Protein AF-A0A973GYP5-F1 (afdb_monomer)

Radius of gyration: 21.59 Å; Cα contacts (8 Å, |Δi|>4): 294; chains: 1; bounding box: 47×48×60 Å

Structure (mmCIF, N/CA/C/O backbone):
data_AF-A0A973GYP5-F1
#
_entry.id   AF-A0A973GYP5-F1
#
loop_
_atom_site.group_PDB
_atom_site.id
_atom_site.type_symbol
_atom_site.label_atom_id
_atom_site.label_alt_id
_atom_site.label_comp_id
_atom_site.label_asym_id
_atom_site.label_entity_id
_atom_site.label_seq_id
_atom_site.pdbx_PDB_ins_code
_atom_site.Cartn_x
_atom_site.Cartn_y
_atom_site.Cartn_z
_atom_site.occupancy
_atom_site.B_iso_or_equiv
_atom_site.auth_seq_id
_atom_site.auth_comp_id
_atom_site.auth_asym_id
_atom_site.auth_atom_id
_atom_site.pdbx_PDB_model_num
ATOM 1 N N . MET A 1 1 ? 10.404 13.661 -18.539 1.00 41.88 1 MET A N 1
ATOM 2 C CA . MET A 1 1 ? 9.386 13.641 -17.464 1.00 41.88 1 MET A CA 1
ATOM 3 C C . MET A 1 1 ? 9.991 12.907 -16.281 1.00 41.88 1 MET A C 1
ATOM 5 O O . MET A 1 1 ? 10.775 12.0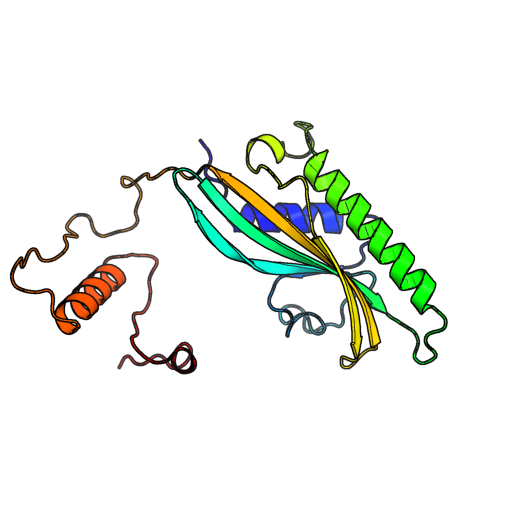00 -16.521 1.00 41.88 1 MET A O 1
ATOM 9 N N . SER A 1 2 ? 9.718 13.317 -15.040 1.00 48.00 2 SER A N 1
ATOM 10 C CA . SER A 1 2 ? 10.193 12.563 -13.871 1.00 48.00 2 SER A CA 1
ATOM 11 C C . SER A 1 2 ? 9.429 11.245 -13.808 1.00 48.00 2 SER A C 1
ATOM 13 O O . SER A 1 2 ? 8.223 11.260 -13.582 1.00 48.00 2 SER A O 1
ATOM 15 N N . THR A 1 3 ? 10.109 10.125 -14.036 1.00 61.22 3 THR A N 1
ATOM 16 C CA . THR A 1 3 ? 9.538 8.787 -13.856 1.00 61.22 3 THR A CA 1
ATOM 17 C C . THR A 1 3 ? 9.193 8.609 -12.382 1.00 61.22 3 THR A C 1
ATOM 19 O O . THR A 1 3 ? 10.072 8.773 -11.532 1.00 61.22 3 THR A O 1
ATOM 22 N N . VAL A 1 4 ? 7.929 8.320 -12.060 1.00 68.19 4 VAL A N 1
ATOM 23 C CA . VAL A 1 4 ? 7.571 8.019 -10.672 1.00 68.19 4 VAL A CA 1
ATOM 24 C C . VAL A 1 4 ? 8.056 6.636 -10.302 1.00 68.19 4 VAL A C 1
ATOM 26 O O . VAL A 1 4 ? 7.809 5.656 -10.998 1.00 68.19 4 VAL A O 1
ATOM 29 N N . THR A 1 5 ? 8.783 6.583 -9.195 1.00 75.44 5 THR A N 1
ATOM 30 C CA . THR A 1 5 ? 9.311 5.342 -8.641 1.00 75.44 5 THR A CA 1
ATOM 31 C C . THR A 1 5 ? 8.326 4.754 -7.644 1.00 75.44 5 THR A C 1
ATOM 33 O O . THR A 1 5 ? 7.608 5.470 -6.947 1.00 75.44 5 THR A O 1
ATOM 36 N N . TYR A 1 6 ? 8.366 3.436 -7.492 1.00 77.56 6 TYR A N 1
ATOM 37 C CA . TYR A 1 6 ? 7.601 2.727 -6.470 1.00 77.56 6 TYR A CA 1
ATOM 38 C C . TYR A 1 6 ? 7.816 3.298 -5.051 1.00 77.56 6 TYR A C 1
ATOM 40 O O . TYR A 1 6 ? 6.877 3.457 -4.273 1.00 77.56 6 TYR A O 1
ATOM 48 N N . LYS A 1 7 ? 9.048 3.725 -4.738 1.00 80.38 7 LYS A N 1
ATOM 49 C CA . LYS A 1 7 ? 9.390 4.379 -3.466 1.00 80.38 7 LYS A CA 1
ATOM 50 C C . LYS A 1 7 ? 8.655 5.708 -3.259 1.00 80.38 7 LYS A C 1
ATOM 52 O O . LYS A 1 7 ? 8.292 6.031 -2.129 1.00 80.38 7 LYS A O 1
ATOM 57 N N . GLN A 1 8 ? 8.435 6.482 -4.320 1.00 79.88 8 GLN A N 1
ATOM 58 C CA . GLN A 1 8 ? 7.673 7.729 -4.226 1.00 79.88 8 GLN A CA 1
ATOM 59 C C . GLN A 1 8 ? 6.204 7.451 -3.902 1.00 79.88 8 GLN A C 1
ATOM 61 O O . GLN A 1 8 ? 5.660 8.121 -3.032 1.00 79.88 8 GLN A O 1
ATOM 66 N N . ILE A 1 9 ? 5.602 6.415 -4.499 1.00 81.88 9 ILE A N 1
ATOM 67 C CA . ILE A 1 9 ? 4.228 5.987 -4.184 1.00 81.88 9 ILE A CA 1
ATOM 68 C C . ILE A 1 9 ? 4.088 5.659 -2.690 1.00 81.88 9 ILE A C 1
ATOM 70 O O . ILE A 1 9 ? 3.216 6.202 -2.017 1.00 81.88 9 ILE A O 1
ATOM 74 N N . LEU A 1 10 ? 5.000 4.850 -2.141 1.00 83.62 10 LEU A N 1
ATOM 75 C CA . LEU A 1 10 ? 5.015 4.538 -0.705 1.00 83.62 10 LEU A CA 1
ATOM 76 C C . LEU A 1 10 ? 5.232 5.776 0.172 1.00 83.62 10 LEU A C 1
ATOM 78 O O . LEU A 1 10 ? 4.643 5.885 1.245 1.00 83.62 10 LEU A O 1
ATOM 82 N N . THR A 1 11 ? 6.047 6.726 -0.290 1.00 83.69 11 THR A N 1
ATOM 83 C CA . THR A 1 11 ? 6.266 7.988 0.427 1.00 83.69 11 THR A CA 1
ATOM 84 C C . THR A 1 11 ? 4.963 8.786 0.527 1.00 83.69 11 THR A C 1
ATOM 86 O O . THR A 1 11 ? 4.660 9.307 1.598 1.00 83.69 11 THR A O 1
ATOM 89 N N . TYR A 1 12 ? 4.147 8.820 -0.532 1.00 82.00 12 TYR A N 1
ATOM 90 C CA . TYR A 1 12 ? 2.831 9.463 -0.490 1.00 82.00 12 TYR A CA 1
ATOM 91 C C . TYR A 1 12 ? 1.881 8.787 0.499 1.00 82.00 12 TYR A C 1
ATOM 93 O O . TYR A 1 12 ? 1.307 9.483 1.332 1.00 82.00 12 TYR A O 1
ATOM 101 N N . PHE A 1 13 ? 1.786 7.451 0.485 1.00 84.56 13 PHE A N 1
ATOM 102 C CA . PHE A 1 13 ? 1.006 6.712 1.486 1.00 84.56 13 PHE A CA 1
ATOM 103 C C . PHE A 1 13 ? 1.449 7.055 2.913 1.00 84.56 13 PHE A C 1
ATOM 105 O O . PHE A 1 13 ? 0.618 7.402 3.749 1.00 84.56 13 PHE A O 1
ATOM 112 N N . SER A 1 14 ? 2.760 7.032 3.172 1.00 86.31 14 SER A N 1
ATOM 113 C CA . SER A 1 14 ? 3.301 7.365 4.492 1.00 86.31 14 SER A CA 1
ATOM 114 C C . SER A 1 14 ? 3.009 8.813 4.897 1.00 86.31 14 SER A C 1
ATOM 116 O O . SER A 1 14 ? 2.680 9.073 6.049 1.00 86.31 14 SER A O 1
ATOM 118 N N . SER A 1 15 ? 3.069 9.760 3.956 1.00 84.38 15 SER A N 1
ATOM 119 C CA . SER A 1 15 ? 2.785 11.170 4.223 1.00 84.38 15 SER A CA 1
ATOM 120 C C . SER A 1 15 ? 1.317 11.393 4.556 1.00 84.38 15 SER A C 1
ATOM 122 O O . SER A 1 15 ? 1.023 12.175 5.453 1.00 84.38 15 SER A O 1
ATOM 124 N N . ILE A 1 16 ? 0.397 10.727 3.858 1.00 83.19 16 ILE A N 1
ATOM 125 C CA . ILE A 1 16 ? -1.036 10.832 4.150 1.00 83.19 16 ILE A CA 1
ATOM 126 C C . ILE A 1 16 ? -1.304 10.260 5.544 1.00 83.19 16 ILE A C 1
ATOM 128 O O . ILE A 1 16 ? -1.905 10.938 6.368 1.00 83.19 16 ILE A O 1
ATOM 132 N N . ALA A 1 17 ? -0.768 9.072 5.835 1.00 84.81 17 ALA A N 1
ATOM 133 C CA . ALA A 1 17 ? -0.924 8.419 7.129 1.00 84.81 17 ALA A CA 1
ATOM 134 C C . ALA A 1 17 ? -0.411 9.278 8.296 1.00 84.81 17 ALA A C 1
ATOM 136 O O . ALA A 1 17 ? -1.105 9.454 9.287 1.00 84.81 17 ALA A O 1
ATOM 137 N N . LEU A 1 18 ? 0.792 9.850 8.173 1.00 83.31 18 LEU A N 1
ATOM 138 C CA . LEU A 1 18 ? 1.423 10.637 9.241 1.00 83.31 18 LEU A CA 1
ATOM 139 C C . LEU A 1 18 ? 0.777 12.009 9.478 1.00 83.31 18 LEU A C 1
ATOM 141 O O . LEU A 1 18 ? 1.012 12.603 10.527 1.00 83.31 18 LEU A O 1
ATOM 145 N N . ASN A 1 19 ? 0.013 12.530 8.515 1.00 85.25 19 ASN A N 1
ATOM 146 C CA . ASN A 1 19 ? -0.717 13.793 8.661 1.00 85.25 19 ASN A CA 1
ATOM 147 C C . ASN A 1 19 ? -2.207 13.581 8.977 1.00 85.25 19 ASN A C 1
ATOM 149 O O . ASN A 1 19 ? -2.939 14.560 9.102 1.00 85.25 19 ASN A O 1
ATOM 153 N N . HIS A 1 20 ? -2.664 12.332 9.097 1.00 86.00 20 HIS A N 1
ATOM 154 C CA . HIS A 1 20 ? -4.044 12.013 9.434 1.00 86.00 20 HIS A CA 1
ATOM 155 C C . HIS A 1 20 ? -4.211 11.908 10.953 1.00 86.00 20 HIS A C 1
ATOM 157 O O . HIS A 1 20 ? -3.556 11.086 11.589 1.00 86.00 20 HIS A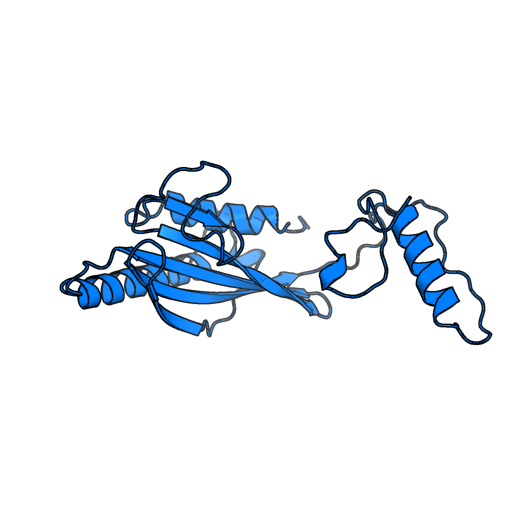 O 1
ATOM 163 N N . GLU A 1 21 ? -5.110 12.698 11.543 1.00 87.31 21 GLU A N 1
ATOM 164 C CA . GLU A 1 21 ? -5.236 12.806 13.008 1.00 87.31 21 GLU A CA 1
ATOM 165 C C . GLU A 1 21 ? -5.658 11.495 13.691 1.00 87.31 21 GLU A C 1
ATOM 167 O O . GLU A 1 21 ? -5.268 11.238 14.827 1.00 87.31 21 GLU A O 1
ATOM 172 N N . GLN A 1 22 ? -6.424 10.650 12.995 1.00 84.75 22 GLN A N 1
ATOM 173 C CA . GLN A 1 22 ? -6.876 9.355 13.520 1.00 84.75 22 GLN A CA 1
ATOM 174 C C . GLN A 1 22 ? -5.844 8.220 13.369 1.00 84.75 22 GLN A C 1
ATOM 176 O O . GLN A 1 22 ? -5.984 7.185 14.020 1.00 84.75 22 GLN A O 1
ATOM 181 N N . ILE A 1 23 ? -4.816 8.365 12.518 1.00 88.38 23 ILE A N 1
ATOM 182 C CA . ILE A 1 23 ? -3.846 7.288 12.266 1.00 88.38 23 ILE A CA 1
ATOM 183 C C . ILE A 1 23 ? -2.675 7.420 13.235 1.00 88.38 23 ILE A C 1
ATOM 185 O O . ILE A 1 23 ? -1.900 8.371 13.189 1.00 88.38 23 ILE A O 1
ATOM 189 N N . ASN A 1 24 ? -2.483 6.398 14.066 1.00 88.00 24 ASN A N 1
ATOM 190 C CA . ASN A 1 24 ? -1.414 6.378 15.061 1.00 88.00 24 ASN A CA 1
ATOM 191 C C . ASN A 1 24 ? -0.143 5.673 14.576 1.00 88.00 24 ASN A C 1
ATOM 193 O O . ASN A 1 24 ? 0.930 5.856 15.161 1.00 88.00 24 ASN A O 1
ATOM 197 N N . SER A 1 25 ? -0.238 4.843 13.534 1.00 87.88 25 SER A N 1
ATOM 198 C CA . SER A 1 25 ? 0.925 4.186 12.942 1.00 87.88 25 SER A CA 1
ATOM 199 C C . SER A 1 25 ? 0.739 3.831 11.467 1.00 87.88 25 SER A C 1
ATOM 201 O O . SER A 1 25 ? -0.364 3.538 11.005 1.00 87.88 25 SER A O 1
ATOM 203 N N . PHE A 1 26 ? 1.860 3.832 10.742 1.00 88.62 26 PHE A N 1
ATOM 204 C CA . PHE A 1 26 ? 1.956 3.441 9.339 1.00 88.62 26 PHE A CA 1
ATOM 205 C C . PHE A 1 26 ? 2.908 2.252 9.184 1.00 88.62 26 PHE A C 1
ATOM 207 O O . PHE A 1 26 ? 3.944 2.196 9.846 1.00 88.62 26 PHE A O 1
ATOM 214 N N . GLY A 1 27 ? 2.587 1.315 8.296 1.00 87.50 27 GLY A N 1
ATOM 215 C CA . GLY A 1 27 ? 3.499 0.250 7.881 1.00 87.50 27 GLY A CA 1
ATOM 216 C C . GLY A 1 27 ? 3.290 -0.156 6.427 1.00 87.50 27 GLY A C 1
ATOM 217 O O . GLY A 1 27 ? 2.296 0.213 5.804 1.00 87.50 27 GLY A O 1
ATOM 218 N N . PHE A 1 28 ? 4.232 -0.921 5.883 1.00 88.62 28 PHE A N 1
ATOM 219 C CA . PHE A 1 28 ? 4.098 -1.537 4.567 1.00 88.62 28 PHE A CA 1
ATOM 220 C C . PHE A 1 28 ? 4.770 -2.914 4.552 1.00 88.62 28 PHE A C 1
ATOM 222 O O . PHE A 1 28 ? 5.758 -3.114 5.262 1.00 88.62 28 PHE A O 1
ATOM 229 N N . GLY A 1 29 ? 4.263 -3.842 3.741 1.00 85.62 29 GLY A N 1
ATOM 230 C CA . GLY A 1 29 ? 4.822 -5.192 3.626 1.00 85.62 29 GLY A CA 1
ATOM 231 C C . GLY A 1 29 ? 3.771 -6.258 3.330 1.00 85.62 29 GLY A C 1
ATOM 232 O O . GLY A 1 29 ? 2.731 -5.962 2.756 1.00 85.62 29 GLY A O 1
ATOM 233 N N . ASP A 1 30 ? 4.067 -7.504 3.692 1.00 82.00 30 ASP A N 1
ATOM 234 C CA . ASP A 1 30 ? 3.152 -8.644 3.525 1.00 82.00 30 ASP A CA 1
ATOM 235 C C . ASP A 1 30 ? 2.132 -8.701 4.682 1.00 82.00 30 ASP A C 1
ATOM 237 O O . ASP A 1 30 ? 2.449 -8.331 5.814 1.00 82.00 30 ASP A O 1
ATOM 241 N N . TYR A 1 31 ? 0.933 -9.239 4.436 1.00 79.81 31 TYR A N 1
ATOM 242 C CA . TYR A 1 31 ? -0.113 -9.479 5.439 1.00 79.81 31 TYR A CA 1
ATOM 243 C C . TYR A 1 31 ? 0.409 -10.233 6.672 1.00 79.81 31 TYR A C 1
ATOM 245 O O . TYR A 1 31 ? 0.001 -9.963 7.797 1.00 79.81 31 TYR A O 1
ATOM 253 N N . LYS A 1 32 ? 1.385 -11.133 6.506 1.00 76.12 32 LYS A N 1
ATOM 254 C CA . LYS A 1 32 ? 2.013 -11.856 7.631 1.00 76.12 32 LYS A CA 1
ATOM 255 C C . LYS A 1 32 ? 2.764 -10.950 8.612 1.00 76.12 32 LYS A C 1
ATOM 257 O O . LYS A 1 32 ? 3.051 -11.358 9.735 1.00 76.12 32 LYS A O 1
ATOM 262 N N . GLN A 1 33 ? 3.121 -9.746 8.182 1.00 72.81 33 GLN A N 1
ATOM 263 C CA . GLN A 1 33 ? 3.937 -8.776 8.912 1.00 72.81 33 GLN A CA 1
ATOM 264 C C . GLN A 1 33 ? 3.080 -7.630 9.475 1.00 72.81 33 GLN A C 1
ATOM 266 O O . GLN A 1 33 ? 3.601 -6.641 9.990 1.00 72.81 33 GLN A O 1
ATOM 271 N N . ILE A 1 34 ? 1.754 -7.764 9.395 1.00 73.69 34 ILE A N 1
ATOM 272 C CA . ILE A 1 34 ? 0.797 -6.715 9.746 1.00 73.69 34 ILE A CA 1
ATOM 273 C C . ILE A 1 34 ? 0.699 -6.463 11.254 1.00 73.69 34 ILE A C 1
ATOM 275 O O . ILE A 1 34 ? 0.422 -5.345 11.678 1.00 73.69 34 ILE A O 1
ATOM 279 N N . THR A 1 35 ? 0.972 -7.477 12.078 1.00 64.44 35 THR A N 1
ATOM 280 C CA . THR A 1 35 ? 0.886 -7.391 13.547 1.00 64.44 35 THR A CA 1
ATOM 281 C C . THR A 1 35 ? 2.224 -7.111 14.218 1.00 64.44 35 THR A C 1
ATOM 283 O O . THR A 1 35 ? 2.266 -6.462 15.259 1.00 64.44 35 THR A O 1
ATOM 286 N N . ASN A 1 36 ? 3.325 -7.539 13.601 1.00 64.25 36 ASN A N 1
ATOM 287 C CA . ASN A 1 36 ? 4.677 -7.315 14.093 1.00 64.25 36 ASN A CA 1
ATOM 288 C C . ASN A 1 36 ? 5.449 -6.511 13.061 1.00 64.25 36 ASN A C 1
ATOM 290 O O . ASN A 1 36 ? 5.838 -7.032 12.017 1.00 64.25 36 ASN A O 1
ATOM 294 N N . ASP A 1 37 ? 5.701 -5.247 13.374 1.00 57.06 37 ASP A N 1
ATOM 295 C CA . ASP A 1 37 ? 6.557 -4.427 12.540 1.00 57.06 37 ASP A CA 1
ATOM 296 C C . ASP A 1 37 ? 7.994 -4.967 12.626 1.00 57.06 37 ASP A C 1
ATOM 298 O O . ASP A 1 37 ? 8.662 -4.860 13.655 1.00 57.06 37 ASP A O 1
ATOM 302 N N . ILE A 1 38 ? 8.459 -5.633 11.567 1.00 54.12 38 ILE A N 1
ATOM 303 C CA . ILE A 1 38 ? 9.758 -6.327 11.557 1.00 54.12 38 ILE A CA 1
ATOM 304 C C . ILE A 1 38 ? 10.912 -5.349 11.790 1.00 54.12 38 ILE A C 1
ATOM 306 O O . ILE A 1 38 ? 11.938 -5.725 12.365 1.00 54.12 38 ILE A O 1
ATOM 310 N N . LEU A 1 39 ? 10.740 -4.097 11.362 1.00 52.44 39 LEU A N 1
ATOM 311 C CA . LEU A 1 39 ? 11.767 -3.066 11.443 1.00 52.44 39 LEU A CA 1
ATOM 312 C C . LEU A 1 39 ? 11.912 -2.526 12.864 1.00 52.44 39 LEU A C 1
ATOM 314 O O . LEU A 1 39 ? 13.032 -2.383 13.352 1.00 52.44 39 LEU A O 1
ATOM 318 N N . THR A 1 40 ? 10.800 -2.242 13.543 1.00 56.12 40 THR A N 1
ATOM 319 C CA . THR A 1 40 ? 10.831 -1.648 14.889 1.00 56.12 40 THR A CA 1
ATOM 320 C C . THR A 1 40 ? 10.779 -2.695 15.999 1.00 56.12 40 THR A C 1
ATOM 322 O O . THR A 1 40 ? 11.194 -2.404 17.121 1.00 56.12 40 THR A O 1
ATOM 325 N N . LYS A 1 41 ? 10.313 -3.917 15.696 1.00 62.62 41 LYS A N 1
ATOM 326 C CA . LYS A 1 41 ? 10.037 -5.004 16.653 1.00 62.62 41 LYS A CA 1
ATOM 327 C C . LYS A 1 41 ? 9.162 -4.557 17.829 1.00 62.62 41 LYS A C 1
ATOM 329 O O . LYS A 1 41 ? 9.246 -5.126 18.916 1.00 62.62 41 LYS A O 1
ATOM 334 N N . GLN A 1 42 ? 8.364 -3.515 17.621 1.00 64.88 42 GLN A N 1
ATOM 335 C CA . GLN A 1 42 ? 7.443 -2.968 18.604 1.00 64.88 42 GLN A CA 1
ATOM 336 C C . GLN A 1 42 ? 6.014 -3.210 18.149 1.00 64.88 42 GLN A C 1
ATOM 338 O O . GLN A 1 42 ? 5.727 -3.281 16.952 1.00 64.88 42 GLN A O 1
ATOM 343 N N . GLU A 1 43 ? 5.124 -3.328 19.127 1.00 69.50 43 GLU A N 1
ATOM 344 C CA . GLU A 1 43 ? 3.703 -3.392 18.845 1.00 69.50 43 GLU A CA 1
ATOM 345 C C . GLU A 1 43 ? 3.246 -2.034 18.281 1.00 69.50 43 GLU A C 1
ATOM 347 O O . GLU A 1 43 ? 3.533 -0.990 18.884 1.00 69.50 43 GLU A O 1
ATOM 352 N N . PRO A 1 44 ? 2.588 -2.012 17.111 1.00 78.44 44 PRO A N 1
ATOM 353 C CA . PRO A 1 44 ? 2.103 -0.776 16.518 1.00 78.44 44 PRO A CA 1
ATOM 354 C C . PRO A 1 44 ? 0.999 -0.150 17.377 1.00 78.44 44 PRO A C 1
ATOM 356 O O . PRO A 1 44 ? 0.271 -0.833 18.099 1.00 78.44 44 PRO A O 1
ATOM 359 N N . LYS A 1 45 ? 0.850 1.172 17.269 1.00 85.25 45 LYS A N 1
ATOM 360 C CA . LYS A 1 45 ? -0.271 1.893 17.878 1.00 85.25 45 LYS A CA 1
ATOM 361 C C . LYS A 1 45 ? -1.467 1.881 16.933 1.00 85.25 45 LYS A C 1
ATOM 363 O O . LYS A 1 45 ? -1.311 2.202 15.756 1.00 85.25 45 LYS A O 1
ATOM 368 N N . TYR A 1 46 ? -2.634 1.553 17.468 1.00 87.00 46 TYR A N 1
ATOM 369 C CA . TYR A 1 46 ? -3.895 1.542 16.733 1.00 87.00 46 TYR A CA 1
ATOM 370 C C . TYR A 1 46 ? -4.677 2.848 16.982 1.00 87.00 46 TYR A C 1
ATOM 372 O O . TYR A 1 46 ? -4.472 3.447 18.045 1.00 87.00 46 TYR A O 1
ATOM 380 N N . PRO A 1 47 ? -5.493 3.343 16.031 1.00 90.31 47 PRO A N 1
ATOM 381 C CA . PRO A 1 47 ? -5.744 2.798 14.690 1.00 90.31 47 PRO A CA 1
ATOM 382 C C . PRO A 1 47 ? -4.508 2.829 13.776 1.00 90.31 47 PRO A C 1
ATOM 384 O O . PRO A 1 47 ? -3.715 3.778 13.799 1.00 90.31 47 PRO A O 1
ATOM 387 N N . ARG A 1 48 ? -4.309 1.761 12.996 1.00 89.69 48 ARG A N 1
ATOM 388 C CA . ARG A 1 48 ? -3.141 1.561 12.119 1.00 89.69 48 ARG A CA 1
ATOM 389 C C . ARG A 1 48 ? -3.554 1.557 10.650 1.00 89.69 48 ARG A C 1
ATOM 391 O O . ARG A 1 48 ? -4.529 0.906 10.283 1.00 89.69 48 ARG A O 1
ATOM 398 N N . MET A 1 49 ? -2.733 2.192 9.813 1.00 91.44 49 MET A N 1
ATOM 399 C CA . MET A 1 49 ? -2.761 2.048 8.357 1.00 91.44 49 MET A CA 1
ATOM 400 C C . MET A 1 49 ? -1.582 1.184 7.891 1.00 91.44 49 MET A C 1
ATOM 402 O O . MET A 1 49 ? -0.427 1.447 8.237 1.00 91.44 49 MET A O 1
ATOM 406 N N . TYR A 1 50 ? -1.853 0.156 7.093 1.00 91.12 50 TYR A N 1
ATOM 407 C CA . TYR A 1 50 ? -0.838 -0.758 6.574 1.00 91.12 50 TYR A CA 1
ATOM 408 C C . TYR A 1 50 ? -1.007 -0.971 5.071 1.00 91.12 50 TYR A C 1
ATOM 410 O O . TYR A 1 50 ? -2.083 -1.335 4.615 1.00 91.12 50 TYR A O 1
ATOM 418 N N . VAL A 1 51 ? 0.046 -0.747 4.288 1.00 91.31 51 VAL A N 1
ATOM 419 C CA . VAL A 1 51 ? -0.006 -0.883 2.826 1.00 91.31 51 VAL A CA 1
ATOM 420 C C . VAL A 1 51 ? 0.603 -2.209 2.399 1.00 91.31 51 VAL A C 1
ATOM 422 O O . VAL A 1 51 ? 1.803 -2.438 2.565 1.00 91.31 51 VAL A O 1
ATOM 425 N N . VAL A 1 52 ? -0.217 -3.052 1.788 1.00 91.00 52 VAL A N 1
ATOM 426 C CA . VAL A 1 52 ? 0.199 -4.312 1.184 1.00 91.00 52 VAL A CA 1
ATOM 427 C C . VAL A 1 52 ? 0.362 -4.126 -0.323 1.00 91.00 52 VAL A C 1
ATOM 429 O O . VAL A 1 52 ? -0.601 -3.780 -1.010 1.00 91.00 52 VAL A O 1
ATOM 432 N N . PRO A 1 53 ? 1.569 -4.332 -0.870 1.00 89.62 53 PRO A N 1
ATOM 433 C CA . PRO A 1 53 ? 1.772 -4.369 -2.311 1.00 89.62 53 PRO A CA 1
ATOM 434 C C . PRO A 1 53 ? 1.041 -5.562 -2.923 1.00 89.62 53 PRO A C 1
ATOM 436 O O . PRO A 1 53 ? 1.241 -6.696 -2.489 1.00 89.62 53 PRO A O 1
ATOM 439 N N . GLU A 1 54 ? 0.244 -5.324 -3.957 1.00 89.38 54 GLU A N 1
ATOM 440 C CA . GLU A 1 54 ? -0.409 -6.386 -4.718 1.00 89.38 54 GLU A CA 1
ATOM 441 C C . GLU A 1 54 ? 0.209 -6.504 -6.118 1.00 89.38 54 GLU A C 1
ATOM 443 O O . GLU A 1 54 ? 1.297 -5.995 -6.404 1.00 89.38 54 GLU A O 1
ATOM 448 N N . GLN A 1 55 ? -0.464 -7.233 -7.010 1.00 87.38 55 GLN A N 1
ATOM 449 C CA . GLN A 1 55 ? 0.019 -7.471 -8.363 1.00 87.38 55 GLN A CA 1
ATOM 450 C C . GLN A 1 55 ? 0.279 -6.153 -9.105 1.00 87.38 55 GLN A C 1
ATOM 452 O O . GLN A 1 55 ? -0.590 -5.287 -9.187 1.00 87.38 55 GLN A O 1
ATOM 457 N N . VAL A 1 56 ? 1.441 -6.049 -9.749 1.00 87.00 56 VAL A N 1
ATOM 458 C CA . VAL A 1 56 ? 1.748 -4.982 -10.708 1.00 87.00 56 VAL A CA 1
ATOM 459 C C . VAL A 1 56 ? 1.563 -5.521 -12.124 1.00 87.00 56 VAL A C 1
ATOM 461 O O . VAL A 1 56 ? 2.076 -6.589 -12.457 1.00 87.00 56 VAL A O 1
ATOM 464 N N . GLN A 1 57 ? 0.817 -4.804 -12.963 1.00 86.69 57 GLN A N 1
ATOM 465 C CA . GLN A 1 57 ? 0.529 -5.201 -14.342 1.00 86.69 57 GLN A CA 1
ATOM 466 C C . GLN A 1 57 ? 1.131 -4.190 -15.317 1.00 86.69 57 GLN A C 1
ATOM 468 O O . GLN A 1 57 ? 0.808 -3.002 -15.280 1.00 86.69 57 GLN A O 1
ATOM 473 N N . PHE A 1 58 ? 1.999 -4.672 -16.205 1.00 81.38 58 PHE A N 1
ATOM 474 C CA . PHE A 1 58 ? 2.566 -3.874 -17.288 1.00 81.38 58 PHE A CA 1
ATOM 475 C C . PHE A 1 58 ? 1.617 -3.899 -18.483 1.00 81.38 58 PHE A C 1
ATOM 477 O O . PHE A 1 58 ? 1.379 -4.952 -19.068 1.00 81.38 58 PHE A O 1
ATOM 484 N N . ASN A 1 59 ? 1.108 -2.729 -18.852 1.00 83.12 59 ASN A N 1
ATOM 485 C CA . ASN A 1 59 ? 0.261 -2.523 -20.018 1.00 83.12 59 ASN A CA 1
ATOM 486 C C . ASN A 1 59 ? 0.973 -1.635 -21.043 1.00 83.12 59 ASN A C 1
ATOM 488 O O . ASN A 1 59 ? 2.057 -1.098 -20.806 1.00 83.12 59 ASN A O 1
ATOM 492 N N . GLN A 1 60 ? 0.363 -1.482 -22.218 1.00 78.50 60 GLN A N 1
ATOM 493 C CA . GLN A 1 60 ? 0.915 -0.619 -23.253 1.00 78.50 60 GLN A CA 1
ATOM 494 C C . GLN A 1 60 ? 0.949 0.840 -22.763 1.00 78.50 60 GLN A C 1
ATOM 496 O O . GLN A 1 60 ? -0.097 1.427 -22.496 1.00 78.50 60 GLN A O 1
ATOM 501 N N . ASN A 1 61 ? 2.151 1.414 -22.651 1.00 80.19 61 ASN A N 1
ATOM 502 C CA . ASN A 1 61 ? 2.431 2.790 -22.198 1.00 80.19 61 ASN A CA 1
ATOM 503 C C . ASN A 1 61 ? 2.072 3.109 -20.735 1.00 80.19 61 ASN A C 1
ATOM 505 O O . ASN A 1 61 ? 2.217 4.257 -20.310 1.00 80.19 61 ASN A O 1
ATOM 509 N N . HIS A 1 62 ? 1.612 2.132 -19.951 1.00 82.88 62 HIS A N 1
ATOM 510 C CA . HIS A 1 62 ? 1.203 2.342 -18.564 1.00 82.88 62 HIS A CA 1
ATOM 511 C C . HIS A 1 62 ? 1.531 1.133 -17.692 1.00 82.88 62 HIS A C 1
ATOM 513 O O . HIS A 1 62 ? 1.466 -0.009 -18.138 1.00 82.88 62 HIS A O 1
ATOM 519 N N . ILE A 1 63 ? 1.809 1.380 -16.418 1.00 85.50 63 ILE A N 1
ATOM 520 C CA . ILE A 1 63 ? 1.886 0.349 -15.385 1.00 85.50 63 ILE A CA 1
ATOM 521 C C . ILE A 1 63 ? 0.721 0.553 -14.423 1.00 85.50 63 ILE A C 1
ATOM 523 O O . ILE A 1 63 ? 0.487 1.668 -13.950 1.00 85.50 63 ILE A O 1
ATOM 527 N N . HIS A 1 64 ? 0.006 -0.528 -14.126 1.00 88.06 64 HIS A N 1
ATOM 528 C CA . HIS A 1 64 ? -0.967 -0.569 -13.046 1.00 88.06 64 HIS A CA 1
ATOM 529 C C . HIS A 1 64 ? -0.321 -1.149 -11.797 1.00 88.06 64 HIS A C 1
ATOM 531 O O . HIS A 1 64 ? 0.105 -2.303 -11.794 1.00 88.06 64 HIS A O 1
ATOM 537 N N . TYR A 1 65 ? -0.280 -0.358 -10.736 1.00 87.81 65 TYR A N 1
ATOM 538 C CA . TYR A 1 65 ? 0.097 -0.805 -9.406 1.00 87.81 65 TYR A CA 1
ATOM 539 C C . TYR A 1 65 ? -1.171 -1.035 -8.593 1.00 87.81 65 TYR A C 1
ATOM 541 O O . TYR A 1 65 ? -1.959 -0.105 -8.430 1.00 87.81 65 TYR A O 1
ATOM 549 N N . ASN A 1 66 ? -1.363 -2.253 -8.094 1.00 90.12 66 ASN A N 1
ATOM 550 C CA . ASN A 1 66 ? -2.437 -2.554 -7.156 1.00 90.12 66 ASN A CA 1
ATOM 551 C C . ASN A 1 66 ? -1.874 -2.573 -5.729 1.00 90.12 66 ASN A C 1
ATOM 553 O O . ASN A 1 66 ? -0.756 -3.045 -5.502 1.00 90.12 66 ASN A O 1
ATOM 557 N N . PHE A 1 67 ? -2.640 -2.041 -4.784 1.00 90.75 67 PHE A N 1
ATOM 558 C CA . PHE A 1 67 ? -2.299 -1.998 -3.368 1.00 90.75 67 PHE A CA 1
ATOM 559 C C . PHE A 1 67 ? -3.529 -2.335 -2.529 1.00 90.75 67 PHE A C 1
ATOM 561 O O . PHE A 1 67 ? -4.598 -1.771 -2.759 1.00 90.75 67 PHE A O 1
ATOM 568 N N . GLY A 1 68 ? -3.347 -3.179 -1.519 1.00 92.62 68 GLY A N 1
ATOM 569 C CA . GLY A 1 68 ? -4.309 -3.388 -0.443 1.00 92.62 68 GLY A CA 1
ATOM 570 C C . GLY A 1 68 ? -3.949 -2.487 0.731 1.00 92.62 68 GLY A C 1
ATOM 571 O O . GLY A 1 68 ? -2.938 -2.697 1.397 1.00 92.62 68 GLY A O 1
ATOM 572 N N . VAL A 1 69 ? -4.740 -1.450 0.979 1.00 91.75 69 VAL A N 1
ATOM 573 C CA . VAL A 1 69 ? -4.551 -0.539 2.111 1.00 91.75 69 VAL A CA 1
ATOM 574 C C . VAL A 1 69 ? -5.434 -1.003 3.256 1.00 91.75 69 VAL A C 1
ATOM 576 O O . VAL A 1 69 ? -6.653 -0.899 3.192 1.00 91.75 69 VAL A O 1
ATOM 579 N N . VAL A 1 70 ? -4.818 -1.520 4.307 1.00 92.19 70 VAL A N 1
ATOM 580 C CA . VAL A 1 70 ? -5.511 -2.096 5.453 1.00 92.19 70 VAL A CA 1
ATOM 581 C C . VAL A 1 70 ? -5.609 -1.064 6.571 1.00 92.19 70 VAL A C 1
ATOM 583 O O . VAL A 1 70 ? -4.592 -0.552 7.047 1.00 92.19 70 VAL A O 1
ATOM 586 N N . PHE A 1 71 ? -6.831 -0.795 7.011 1.00 92.44 71 PHE A N 1
ATOM 587 C CA . PHE A 1 71 ? -7.156 0.011 8.181 1.00 92.44 71 PHE A CA 1
ATOM 588 C C . PHE A 1 71 ? -7.650 -0.909 9.281 1.00 92.44 71 PHE A C 1
ATOM 590 O O . PHE A 1 71 ? -8.540 -1.725 9.046 1.00 92.44 71 PHE A O 1
ATOM 597 N N . MET A 1 72 ? -7.064 -0.801 10.469 1.00 90.69 72 MET A N 1
ATOM 598 C CA . MET A 1 72 ? -7.378 -1.715 11.562 1.00 90.69 72 MET A CA 1
ATOM 599 C C . MET A 1 72 ? -7.304 -1.041 12.921 1.00 90.69 72 MET A C 1
ATOM 601 O O . MET A 1 72 ? -6.441 -0.189 13.161 1.00 90.69 72 MET A O 1
ATOM 605 N N . ASP A 1 73 ? -8.154 -1.513 13.822 1.00 91.69 73 ASP A N 1
ATOM 606 C CA . ASP A 1 73 ? -8.116 -1.191 15.241 1.00 91.69 73 ASP A CA 1
ATOM 607 C C . ASP A 1 73 ? -8.295 -2.457 16.095 1.00 91.69 73 ASP A C 1
ATOM 609 O O . ASP A 1 73 ? -8.595 -3.549 15.592 1.00 91.69 73 ASP A O 1
ATOM 613 N N . ARG A 1 74 ? -8.046 -2.322 17.397 1.00 89.75 74 ARG A N 1
ATOM 614 C CA . ARG A 1 74 ? -8.228 -3.378 18.385 1.00 89.75 74 ARG A CA 1
ATOM 615 C C . ARG A 1 74 ? -9.706 -3.572 18.680 1.00 89.75 74 ARG A C 1
ATOM 617 O O . ARG A 1 74 ? -10.422 -2.633 19.014 1.00 89.75 74 ARG A O 1
ATOM 624 N N . VAL A 1 75 ? -10.128 -4.825 18.625 1.00 88.94 75 VAL A N 1
ATOM 625 C CA . VAL A 1 75 ? -11.458 -5.235 19.066 1.00 88.94 75 VAL A CA 1
ATOM 626 C C . VAL A 1 75 ? -11.319 -5.874 20.443 1.00 88.94 75 VAL A C 1
ATOM 628 O O . VAL A 1 75 ? -10.411 -6.675 20.671 1.00 88.94 75 VAL A O 1
ATOM 631 N N . GLU A 1 76 ? -12.206 -5.505 21.358 1.00 87.56 76 GLU A N 1
ATOM 632 C CA . GLU A 1 76 ? -12.274 -6.080 22.698 1.00 87.56 76 GLU A CA 1
ATOM 633 C C . GLU A 1 76 ? -12.624 -7.576 22.637 1.00 87.56 76 GLU A C 1
ATOM 635 O O . GLU A 1 76 ? -13.319 -8.044 21.729 1.00 87.56 76 GLU A O 1
ATOM 640 N N . ASP A 1 77 ? -12.175 -8.345 23.632 1.00 84.88 77 ASP A N 1
ATOM 641 C CA . ASP A 1 77 ? -12.413 -9.797 23.689 1.00 84.88 77 ASP A CA 1
ATOM 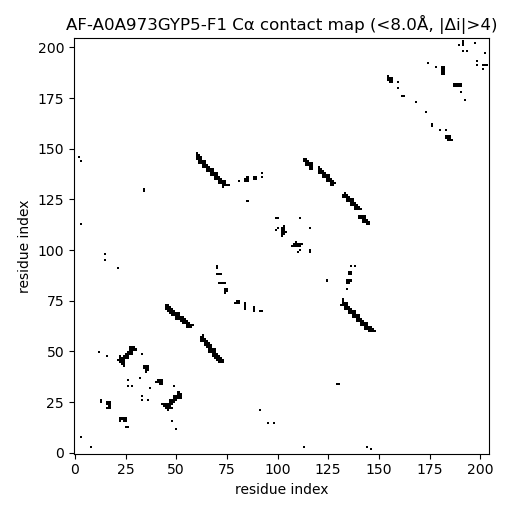642 C C . ASP A 1 77 ? -13.910 -10.160 23.732 1.00 84.88 77 ASP A C 1
ATOM 644 O O . ASP A 1 77 ? -14.308 -11.243 23.291 1.00 84.88 77 ASP A O 1
ATOM 648 N N . ASP A 1 78 ? -14.743 -9.256 24.252 1.00 84.81 78 ASP A N 1
ATOM 649 C CA . ASP A 1 78 ? -16.199 -9.392 24.321 1.00 84.81 78 ASP A CA 1
ATOM 650 C C . ASP A 1 78 ? -16.934 -8.867 23.073 1.00 84.81 78 ASP A C 1
ATOM 652 O O . ASP A 1 78 ? -18.161 -8.957 23.009 1.00 84.81 78 ASP A O 1
ATOM 656 N N . LEU A 1 79 ? -16.192 -8.372 22.072 1.00 84.44 79 LEU A N 1
ATOM 657 C CA . LEU A 1 79 ? -16.685 -7.770 20.829 1.00 84.44 79 LEU A CA 1
ATOM 658 C C . LEU A 1 79 ? -17.583 -6.537 21.034 1.00 84.44 79 LEU A C 1
ATOM 660 O O . LEU A 1 79 ? -18.282 -6.134 20.103 1.00 84.44 79 LEU A O 1
ATOM 664 N N . SER A 1 80 ? -17.572 -5.924 22.221 1.00 89.06 80 SER A N 1
ATOM 665 C CA . SER A 1 80 ? -18.456 -4.801 22.561 1.00 89.06 80 SER A CA 1
ATOM 666 C C . SER A 1 80 ? -18.232 -3.562 21.694 1.00 89.06 80 SER A C 1
ATOM 668 O O . SER A 1 80 ? -19.193 -2.873 21.363 1.00 89.06 80 SER A O 1
ATOM 670 N N . ASN A 1 81 ? -16.987 -3.310 21.284 1.00 91.38 81 ASN A N 1
ATOM 671 C CA . ASN A 1 81 ? -16.602 -2.169 20.453 1.00 91.38 81 ASN A CA 1
ATOM 672 C C . ASN A 1 81 ? -16.536 -2.495 18.949 1.00 91.38 81 ASN A C 1
ATOM 674 O O . ASN A 1 81 ? -16.094 -1.659 18.166 1.00 91.38 81 ASN A O 1
ATOM 678 N N . LEU A 1 82 ? -16.943 -3.697 18.518 1.00 89.38 82 LEU A N 1
ATOM 679 C CA . LEU A 1 82 ? -16.781 -4.118 17.122 1.00 89.38 82 LEU A CA 1
ATOM 680 C C . LEU A 1 82 ? -17.526 -3.191 16.150 1.00 89.38 82 LEU A C 1
ATOM 682 O O . LEU A 1 82 ? -16.996 -2.869 15.091 1.00 89.38 82 LEU A O 1
ATOM 686 N N . GLU A 1 83 ? -18.737 -2.755 16.497 1.00 90.31 83 GLU A N 1
ATOM 687 C CA . GLU A 1 83 ? -19.525 -1.851 15.648 1.00 90.31 83 GLU A CA 1
ATOM 688 C C . GLU A 1 83 ? -18.838 -0.489 15.469 1.00 90.31 83 GLU A C 1
ATOM 690 O O . GLU A 1 83 ? -18.789 0.028 14.353 1.00 90.31 83 GLU A O 1
ATOM 695 N N . GLU A 1 84 ? -18.251 0.048 16.542 1.00 92.06 84 GLU A N 1
ATOM 696 C CA . GLU A 1 84 ? -17.493 1.305 16.523 1.00 92.06 84 GLU A CA 1
ATOM 697 C C . GLU A 1 84 ? -16.228 1.157 15.671 1.00 92.06 84 GLU A C 1
ATOM 699 O O . GLU A 1 84 ? -16.029 1.922 14.731 1.00 92.06 84 GLU A O 1
ATOM 704 N N . VAL A 1 85 ? -15.447 0.093 15.889 1.00 92.00 85 VAL A N 1
ATOM 705 C CA . VAL A 1 85 ? -14.235 -0.197 15.104 1.00 92.00 85 VAL A CA 1
ATOM 706 C C . VAL A 1 85 ? -14.545 -0.315 13.610 1.00 92.00 85 VAL A C 1
ATOM 708 O O . VAL A 1 85 ? -13.818 0.223 12.770 1.00 92.00 85 VAL A O 1
ATOM 711 N N . MET A 1 86 ? -15.625 -1.007 13.244 1.00 92.00 86 MET A N 1
ATOM 712 C CA . MET A 1 86 ? -16.016 -1.147 11.840 1.00 92.00 86 MET A CA 1
ATOM 713 C C . MET A 1 86 ? -16.480 0.187 11.242 1.00 92.00 86 MET A C 1
ATOM 715 O O . MET A 1 86 ? -16.156 0.471 10.090 1.00 92.00 86 MET A O 1
ATOM 719 N N . SER A 1 87 ? -17.196 1.016 12.003 1.00 92.75 87 SER A N 1
ATOM 720 C CA . SER A 1 87 ? -17.609 2.350 11.555 1.00 92.75 87 SER A CA 1
ATOM 721 C C . SER A 1 87 ? -16.403 3.268 11.334 1.00 92.75 87 SER A C 1
ATOM 723 O O . SER A 1 87 ? -16.241 3.818 10.244 1.00 92.75 87 SER A O 1
ATOM 725 N N . ASP A 1 88 ? -15.516 3.364 12.324 1.00 92.25 88 ASP A N 1
ATOM 726 C CA . ASP A 1 88 ? -14.364 4.270 12.313 1.00 92.25 88 ASP A CA 1
ATOM 727 C C . ASP A 1 88 ? -13.363 3.894 11.215 1.00 92.25 88 ASP A C 1
ATOM 729 O O . ASP A 1 88 ? -12.854 4.747 10.487 1.00 92.25 88 ASP A O 1
ATOM 733 N N . THR A 1 89 ? -13.103 2.596 11.029 1.00 92.44 89 THR A N 1
ATOM 734 C CA . THR A 1 89 ? -12.188 2.132 9.972 1.00 92.44 89 THR A CA 1
ATOM 735 C C . THR A 1 89 ? -12.753 2.332 8.564 1.00 92.44 89 THR A C 1
ATOM 737 O O . THR A 1 89 ? -11.977 2.521 7.624 1.00 92.44 89 THR A O 1
ATOM 740 N N . LEU A 1 90 ? -14.079 2.318 8.393 1.00 92.50 90 LEU A N 1
ATOM 741 C CA . LEU A 1 90 ? -14.722 2.613 7.111 1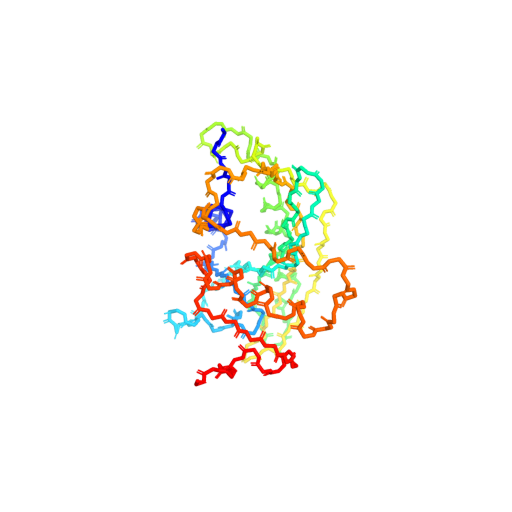.00 92.50 90 LEU A CA 1
ATOM 742 C C . LEU A 1 90 ? -14.706 4.116 6.791 1.00 92.50 90 LEU A C 1
ATOM 744 O O . LEU A 1 90 ? -14.484 4.494 5.636 1.00 92.50 90 LEU A O 1
ATOM 748 N N . GLU A 1 91 ? -14.912 4.970 7.796 1.00 92.94 91 GLU A N 1
ATOM 749 C CA . GLU A 1 91 ? -14.747 6.423 7.663 1.00 92.94 91 GLU A CA 1
ATOM 750 C C . GLU A 1 91 ? -13.303 6.753 7.274 1.00 92.94 91 GLU A C 1
ATOM 752 O O . GLU A 1 91 ? -13.074 7.413 6.260 1.00 92.94 91 GLU A O 1
ATOM 757 N N . LEU A 1 92 ? -12.330 6.145 7.959 1.00 90.94 92 LEU A N 1
ATOM 758 C CA . LEU A 1 92 ? -10.914 6.287 7.638 1.00 90.94 92 LEU A CA 1
ATOM 759 C C . LEU A 1 92 ? -10.592 5.859 6.197 1.00 90.94 92 LEU A C 1
ATOM 761 O O . LEU A 1 92 ? -9.871 6.554 5.480 1.00 90.94 92 LEU A O 1
ATOM 765 N N . ALA A 1 93 ? -11.144 4.733 5.737 1.00 91.00 93 ALA A N 1
ATOM 766 C CA . ALA A 1 93 ? -10.973 4.293 4.354 1.00 91.00 93 ALA A CA 1
ATOM 767 C C . ALA A 1 93 ? -11.535 5.315 3.351 1.00 91.00 93 ALA A C 1
ATOM 769 O O . ALA A 1 93 ? -10.915 5.572 2.314 1.00 91.00 93 ALA A O 1
ATOM 770 N N . SER A 1 94 ? -12.678 5.923 3.673 1.00 89.44 94 SER A N 1
ATOM 771 C CA . SER A 1 94 ? -13.341 6.933 2.843 1.00 89.44 94 SER A CA 1
ATOM 772 C C . SER A 1 94 ? -12.553 8.243 2.789 1.00 89.44 94 SER A C 1
ATOM 774 O O . SER A 1 94 ? -12.403 8.824 1.709 1.00 89.44 94 SER A O 1
ATOM 776 N N . ASP A 1 95 ? -11.991 8.682 3.913 1.00 88.75 95 ASP A N 1
ATOM 777 C CA . ASP A 1 95 ? -11.157 9.882 4.000 1.00 88.75 95 ASP A CA 1
ATOM 778 C C . ASP A 1 95 ? -9.857 9.713 3.225 1.00 88.75 95 ASP A C 1
ATOM 780 O O . ASP A 1 95 ? -9.499 10.556 2.399 1.00 88.75 95 ASP A O 1
ATOM 784 N N . ILE A 1 96 ? -9.176 8.583 3.409 1.00 85.12 96 ILE A N 1
ATOM 785 C CA . ILE A 1 96 ? -7.928 8.291 2.703 1.00 85.12 96 ILE A CA 1
ATOM 786 C C . ILE A 1 96 ? -8.182 8.170 1.204 1.00 85.12 96 ILE A C 1
ATOM 788 O O . ILE A 1 96 ? -7.442 8.762 0.413 1.00 85.12 96 ILE A O 1
ATOM 792 N N . PHE A 1 97 ? -9.252 7.481 0.796 1.00 85.62 97 PHE A N 1
ATOM 793 C CA . PHE A 1 97 ? -9.672 7.457 -0.601 1.00 85.62 97 PHE A CA 1
ATOM 794 C C . PHE A 1 97 ? -9.936 8.880 -1.115 1.00 85.62 97 PHE A C 1
ATOM 796 O O . PHE A 1 97 ? -9.408 9.272 -2.152 1.00 85.62 97 PHE A O 1
ATOM 803 N N . THR A 1 98 ? -10.649 9.714 -0.360 1.00 83.81 98 THR A N 1
ATOM 804 C CA . THR A 1 98 ? -10.915 11.106 -0.743 1.00 83.81 98 THR A CA 1
ATOM 805 C C . THR A 1 98 ? -9.629 11.908 -0.904 1.00 83.81 98 THR A C 1
ATOM 807 O O . THR A 1 98 ? -9.472 12.583 -1.918 1.00 83.81 98 THR A O 1
ATOM 810 N N . VAL A 1 99 ? -8.670 11.803 0.017 1.00 80.19 99 VAL A N 1
ATOM 811 C CA . VAL A 1 99 ? -7.367 12.4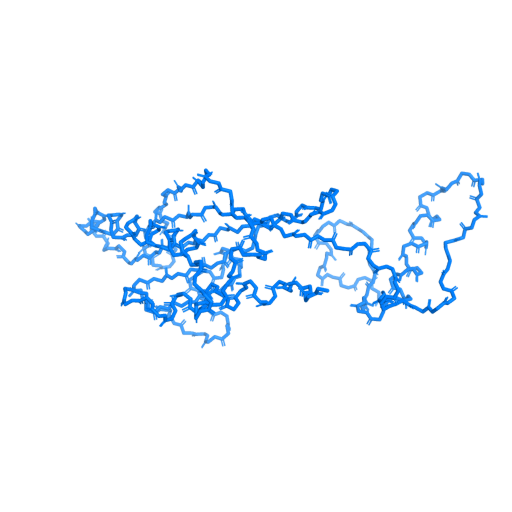77 -0.089 1.00 80.19 99 VAL A CA 1
ATOM 812 C C . VAL A 1 99 ? -6.597 11.987 -1.314 1.00 80.19 99 VAL A C 1
ATOM 814 O O . VAL A 1 99 ? -6.032 12.805 -2.041 1.00 80.19 99 VAL A O 1
ATOM 817 N N . PHE A 1 100 ? -6.613 10.687 -1.614 1.00 74.56 100 PHE A N 1
ATOM 818 C CA . PHE A 1 100 ? -5.954 10.146 -2.805 1.00 74.56 100 PHE A CA 1
ATOM 819 C C . PHE A 1 100 ? -6.519 10.711 -4.110 1.00 74.56 100 PHE A C 1
ATOM 821 O O . PHE A 1 100 ? -5.744 11.029 -5.013 1.00 74.56 100 PHE A O 1
ATOM 828 N N . TYR A 1 101 ? -7.839 10.888 -4.205 1.00 71.12 101 TYR A N 1
ATOM 829 C CA . TYR A 1 101 ? -8.470 11.406 -5.423 1.00 71.12 101 TYR A CA 1
ATOM 830 C C . TYR A 1 101 ? -8.490 12.921 -5.465 1.00 71.12 101 TYR A C 1
ATOM 832 O O . TYR A 1 101 ? -8.356 13.469 -6.547 1.00 71.12 101 TYR A O 1
ATOM 840 N N . GLN A 1 102 ? -8.662 13.602 -4.332 1.00 69.69 102 GLN A N 1
ATOM 841 C CA . GLN A 1 102 ? -8.836 15.054 -4.256 1.00 69.69 102 GLN A CA 1
ATOM 842 C C . GLN A 1 102 ? -7.545 15.839 -3.999 1.00 69.69 102 GLN A C 1
ATOM 844 O O . GLN A 1 102 ? -7.579 17.069 -4.077 1.00 69.69 102 GLN A O 1
ATOM 849 N N . SER A 1 103 ? -6.403 15.182 -3.758 1.00 60.78 103 SER A N 1
ATOM 850 C CA . SER A 1 103 ? -5.079 15.827 -3.658 1.00 60.78 103 SER A CA 1
ATOM 851 C C . SER A 1 103 ? -4.588 16.347 -5.025 1.00 60.78 103 SER A C 1
ATOM 853 O O . SER A 1 103 ? -3.626 15.880 -5.638 1.00 60.78 103 SER A O 1
ATOM 855 N N . TYR A 1 104 ? -5.296 17.357 -5.535 1.00 53.19 104 TYR A N 1
ATOM 856 C CA . TYR A 1 104 ? -5.061 18.044 -6.806 1.00 53.19 104 TYR A CA 1
ATOM 857 C C . TYR A 1 104 ? -4.179 19.287 -6.666 1.00 53.19 104 TYR A C 1
ATOM 859 O O . TYR A 1 104 ? -3.734 19.839 -7.675 1.00 53.19 104 TYR A O 1
ATOM 867 N N . THR A 1 105 ? -3.950 19.782 -5.447 1.00 53.28 105 THR A N 1
ATOM 868 C CA . THR A 1 105 ? -3.268 21.068 -5.279 1.00 53.28 105 THR A CA 1
ATOM 869 C C . THR A 1 105 ? -1.752 20.922 -5.433 1.00 53.28 105 THR A C 1
ATOM 871 O O . THR A 1 105 ? -1.142 19.932 -5.027 1.00 53.28 105 THR A O 1
ATOM 874 N N . TYR A 1 106 ? -1.128 21.930 -6.050 1.00 51.22 106 TYR A N 1
ATOM 875 C CA . TYR A 1 106 ? 0.326 21.999 -6.244 1.00 51.22 106 TYR A CA 1
ATOM 876 C C . TYR A 1 106 ? 1.090 21.909 -4.911 1.00 51.22 106 TYR A C 1
ATOM 878 O O . TYR A 1 106 ? 2.162 21.313 -4.854 1.00 51.22 106 TYR A O 1
ATOM 886 N N . GLU A 1 107 ? 0.500 22.439 -3.837 1.00 53.03 107 GLU A N 1
ATOM 887 C CA . GLU A 1 107 ? 1.051 22.428 -2.478 1.00 53.03 107 GLU A CA 1
ATOM 888 C C . GLU A 1 107 ? 1.043 21.032 -1.833 1.00 53.03 107 GLU A C 1
ATOM 890 O O . GLU A 1 107 ? 1.910 20.733 -1.020 1.00 53.03 107 GLU A O 1
ATOM 895 N N . GLN A 1 108 ? 0.125 20.149 -2.243 1.00 54.09 108 GLN A N 1
ATOM 896 C CA . GLN A 1 108 ? -0.017 18.780 -1.723 1.00 54.09 108 GLN A CA 1
ATOM 897 C C . GLN A 1 108 ? 0.740 17.729 -2.555 1.00 54.09 108 GLN A C 1
ATOM 899 O O . GLN A 1 108 ? 0.583 16.529 -2.344 1.00 54.09 108 GLN A O 1
ATOM 904 N N . GLY A 1 109 ? 1.576 18.156 -3.507 1.00 55.28 109 GLY A N 1
ATOM 905 C CA . GLY A 1 109 ? 2.467 17.261 -4.252 1.00 55.28 109 GLY A CA 1
ATOM 906 C C . GLY A 1 109 ? 1.956 16.802 -5.619 1.00 55.28 109 GLY A C 1
ATOM 907 O O . GLY A 1 109 ? 2.677 16.071 -6.297 1.00 55.28 109 GLY A O 1
ATOM 908 N N . ASN A 1 110 ? 0.783 17.278 -6.069 1.00 62.47 110 ASN A N 1
ATOM 909 C CA . ASN A 1 110 ? 0.303 17.135 -7.455 1.00 62.47 110 ASN A CA 1
ATOM 910 C C . ASN A 1 110 ? 0.241 15.667 -7.944 1.00 62.47 110 ASN A C 1
ATOM 912 O O . ASN A 1 110 ? 0.553 15.361 -9.097 1.00 62.47 110 ASN A O 1
ATOM 916 N N . PHE A 1 111 ? -0.137 14.761 -7.039 1.00 59.44 111 PHE A N 1
ATOM 917 C CA . PHE A 1 111 ? -0.134 13.310 -7.235 1.00 59.44 111 PHE A CA 1
ATOM 918 C C . PHE A 1 111 ? -1.018 12.868 -8.414 1.00 59.44 111 PHE A C 1
ATOM 920 O O . PHE A 1 111 ? -0.610 12.039 -9.228 1.00 59.44 111 PHE A O 1
ATOM 927 N N . SER A 1 112 ? -2.171 13.516 -8.583 1.00 57.72 112 SER A N 1
ATOM 928 C CA . SER A 1 112 ? -3.144 13.258 -9.656 1.00 57.72 112 SER A CA 1
ATOM 929 C C . SER A 1 112 ? -2.643 13.543 -11.078 1.00 57.72 112 SER A C 1
ATOM 931 O O . SER A 1 112 ? -3.213 13.031 -12.040 1.00 57.72 112 SER A O 1
ATOM 933 N N . LYS A 1 113 ? -1.566 14.325 -11.258 1.00 60.06 113 LYS A N 1
ATOM 934 C CA . LYS A 1 113 ? -0.928 14.486 -12.581 1.00 60.06 113 LYS A CA 1
ATOM 935 C C . LYS A 1 113 ? -0.002 13.333 -12.946 1.00 60.06 113 LYS A C 1
ATOM 937 O O . LYS A 1 113 ? 0.459 13.280 -14.085 1.00 60.06 113 LYS A O 1
ATOM 942 N N . ILE A 1 114 ? 0.312 12.463 -11.990 1.00 64.12 114 ILE A N 1
ATOM 943 C CA . ILE A 1 114 ? 1.376 11.474 -12.129 1.00 64.12 114 ILE A CA 1
ATOM 944 C C . ILE A 1 114 ? 0.856 10.042 -11.988 1.00 64.12 114 ILE A C 1
ATOM 946 O O . ILE A 1 114 ? 1.334 9.154 -12.693 1.00 64.12 114 ILE A O 1
ATOM 950 N N . ALA A 1 115 ? -0.148 9.829 -11.140 1.00 67.62 115 ALA A N 1
ATOM 951 C CA . ALA A 1 115 ? -0.871 8.573 -11.021 1.00 67.62 115 ALA A CA 1
ATOM 952 C C . ALA A 1 115 ? -2.378 8.828 -11.147 1.00 67.62 115 ALA A C 1
ATOM 954 O O . ALA A 1 115 ? -2.925 9.712 -10.489 1.00 67.62 115 ALA A O 1
ATOM 955 N N . VAL A 1 116 ? -3.049 8.043 -11.988 1.00 72.25 116 VAL A N 1
ATOM 956 C CA . VAL A 1 116 ? -4.510 8.061 -12.131 1.00 72.25 116 VAL A CA 1
ATOM 957 C C . VAL A 1 116 ? -5.076 6.875 -11.360 1.00 72.25 116 VAL A C 1
ATOM 959 O O . VAL A 1 116 ? -4.822 5.725 -11.726 1.00 72.25 116 VAL A O 1
ATOM 962 N N . GLY A 1 117 ? -5.805 7.156 -10.282 1.00 70.75 117 GLY A N 1
ATOM 963 C CA . GLY A 1 117 ? -6.517 6.142 -9.508 1.00 70.75 117 GLY A CA 1
ATOM 964 C C . GLY A 1 117 ? -7.787 5.652 -10.212 1.00 70.75 117 GLY A C 1
ATOM 965 O O . GLY A 1 117 ? -8.431 6.404 -10.947 1.00 70.75 117 GLY A O 1
ATOM 966 N N . ASP A 1 118 ? -8.151 4.391 -9.987 1.00 77.12 118 ASP A N 1
ATOM 967 C CA . ASP A 1 118 ? -9.408 3.800 -10.460 1.00 77.12 118 ASP A CA 1
ATOM 968 C C . ASP A 1 118 ? -10.633 4.256 -9.643 1.00 77.12 118 ASP A C 1
ATOM 970 O O . ASP A 1 118 ? -10.667 4.128 -8.425 1.00 77.12 118 ASP A O 1
ATOM 974 N N . TRP A 1 119 ? -11.679 4.768 -10.282 1.00 75.81 119 TRP A N 1
ATOM 975 C CA . TRP A 1 119 ? -12.836 5.359 -9.593 1.00 75.81 119 TRP A CA 1
ATOM 976 C C . TRP A 1 119 ? -13.742 4.355 -8.865 1.00 75.81 119 TRP A C 1
ATOM 978 O O . TRP A 1 119 ? -14.723 4.764 -8.248 1.00 75.81 119 TRP A O 1
ATOM 988 N N . SER A 1 120 ? -13.458 3.057 -8.949 1.00 83.44 120 SER A N 1
ATOM 989 C CA . SER A 1 120 ? -14.234 1.990 -8.305 1.00 83.44 120 SER A CA 1
ATOM 990 C C . SER A 1 120 ? -13.349 1.137 -7.390 1.00 83.44 120 SER A C 1
ATOM 992 O O . SER A 1 120 ? -13.076 -0.015 -7.727 1.00 83.44 120 SER A O 1
ATOM 994 N N . PRO A 1 121 ? -12.860 1.682 -6.258 1.00 84.06 121 PRO A N 1
ATOM 995 C CA . PRO A 1 121 ? -12.122 0.880 -5.290 1.00 84.06 121 PRO A CA 1
ATOM 996 C C . PRO A 1 121 ? -13.034 -0.179 -4.658 1.00 84.06 121 PRO A C 1
ATOM 998 O O . PRO A 1 121 ? -14.233 0.043 -4.466 1.00 84.06 121 PRO A O 1
ATOM 1001 N N . GLU A 1 122 ? -12.454 -1.312 -4.281 1.00 90.38 122 GLU A N 1
ATOM 1002 C CA . GLU A 1 122 ? -13.142 -2.332 -3.490 1.00 90.38 122 GLU A CA 1
ATOM 1003 C C . GLU A 1 122 ? -12.749 -2.178 -2.020 1.00 90.38 122 GLU A C 1
ATOM 1005 O O . GLU A 1 122 ? -11.568 -2.039 -1.707 1.00 90.38 122 GLU A O 1
ATOM 1010 N N . VAL A 1 123 ? -13.731 -2.192 -1.117 1.00 92.12 123 VAL A N 1
ATOM 1011 C CA . VAL A 1 123 ? -13.497 -2.145 0.330 1.00 92.12 123 VAL A CA 1
ATOM 1012 C C . VAL A 1 123 ? -14.031 -3.427 0.947 1.00 92.12 123 VAL A C 1
ATOM 1014 O O . VAL A 1 123 ? -15.236 -3.676 0.925 1.00 92.12 123 VAL A O 1
ATOM 1017 N N . VAL A 1 124 ? -13.130 -4.241 1.489 1.00 92.75 124 VAL A N 1
ATOM 1018 C CA . VAL A 1 124 ? -13.443 -5.558 2.045 1.00 92.75 124 VAL A CA 1
ATOM 1019 C C . VAL A 1 124 ? -13.306 -5.509 3.569 1.00 92.75 124 VAL A C 1
ATOM 1021 O O . VAL A 1 124 ? -12.211 -5.236 4.066 1.00 92.75 124 VAL A O 1
ATOM 1024 N N . PRO A 1 125 ? -14.381 -5.760 4.336 1.00 91.94 125 PRO A N 1
ATOM 1025 C CA . PRO A 1 125 ? -14.296 -5.849 5.787 1.00 91.94 125 PRO A CA 1
ATOM 1026 C C . PRO A 1 125 ? -13.567 -7.125 6.210 1.00 91.94 125 PRO A C 1
ATOM 1028 O O . PRO A 1 125 ? -13.715 -8.179 5.585 1.00 91.94 125 PRO A O 1
ATOM 1031 N N . PHE A 1 126 ? -12.843 -7.062 7.320 1.00 89.56 126 PHE A N 1
ATOM 1032 C CA . PHE A 1 126 ? -12.264 -8.239 7.949 1.00 89.56 126 PHE A CA 1
ATOM 1033 C C . PHE A 1 126 ? -12.318 -8.139 9.473 1.00 89.56 126 PHE A C 1
ATOM 1035 O O . PHE A 1 126 ? -12.255 -7.070 10.076 1.00 89.56 126 PHE A O 1
ATOM 1042 N N . THR A 1 127 ? -12.402 -9.305 10.099 1.00 84.81 127 THR A N 1
ATOM 1043 C CA . THR A 1 127 ? -12.222 -9.479 11.538 1.00 84.81 127 THR A CA 1
ATOM 1044 C C . THR A 1 127 ? -11.288 -10.656 11.706 1.00 84.81 127 THR A C 1
ATOM 1046 O O . THR A 1 127 ? -11.658 -11.790 11.385 1.00 84.81 127 THR A O 1
ATOM 1049 N N . GLU A 1 128 ? -10.068 -10.402 12.153 1.00 73.06 128 GLU A N 1
ATOM 1050 C CA . GLU A 1 128 ? -9.036 -11.422 12.206 1.00 73.06 128 GLU A CA 1
ATOM 1051 C C . GLU A 1 128 ? -8.549 -11.631 13.633 1.00 73.06 128 GLU A C 1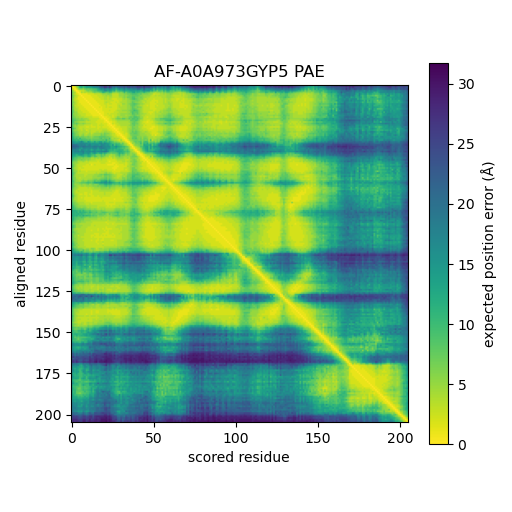
ATOM 1053 O O . GLU A 1 128 ? -8.260 -10.701 14.389 1.00 73.06 128 GLU A O 1
ATOM 1058 N N . ARG A 1 129 ? -8.468 -12.908 14.005 1.00 57.88 129 ARG A N 1
ATOM 1059 C CA . ARG A 1 129 ? -7.845 -13.329 15.252 1.00 57.88 129 ARG A CA 1
ATOM 1060 C C . ARG A 1 129 ? -6.382 -13.630 14.964 1.00 57.88 129 ARG A C 1
ATOM 1062 O O . ARG A 1 129 ? -6.033 -14.761 14.633 1.00 57.88 129 ARG A O 1
ATOM 1069 N N . PHE A 1 130 ? -5.542 -12.608 15.081 1.00 60.03 130 PHE A N 1
ATOM 1070 C CA . PHE A 1 130 ? -4.101 -12.798 15.222 1.00 60.03 130 PHE A CA 1
ATOM 1071 C C . PHE A 1 130 ? -3.767 -13.079 16.701 1.00 60.03 130 PHE A C 1
ATOM 1073 O O . PHE A 1 130 ? -4.621 -13.521 17.468 1.00 60.03 130 PHE A O 1
ATOM 1080 N N . ASN A 1 131 ? -2.533 -12.797 17.136 1.00 57.06 131 ASN A N 1
ATOM 1081 C CA . ASN A 1 131 ? -2.194 -12.761 18.566 1.00 57.06 131 ASN A CA 1
ATOM 1082 C C . ASN A 1 131 ? -3.029 -11.717 19.342 1.00 57.06 131 ASN A C 1
ATOM 1084 O O . ASN A 1 131 ? -3.168 -11.829 20.555 1.00 57.06 131 ASN A O 1
ATOM 1088 N N . THR A 1 132 ? -3.579 -10.726 18.635 1.00 65.00 132 THR A N 1
ATOM 1089 C CA . THR A 1 132 ? -4.559 -9.737 19.096 1.00 65.00 132 THR A CA 1
ATOM 1090 C C . THR A 1 132 ? -5.800 -9.811 18.205 1.00 65.00 132 THR A C 1
ATOM 1092 O O . THR A 1 132 ? -5.685 -10.129 17.016 1.00 65.00 132 THR A O 1
ATOM 1095 N N . ILE A 1 133 ? -6.985 -9.525 18.753 1.00 81.56 133 ILE A N 1
ATOM 1096 C CA . ILE A 1 133 ? -8.212 -9.433 17.953 1.00 81.56 133 ILE A CA 1
ATOM 1097 C C . ILE A 1 133 ? -8.205 -8.077 17.249 1.00 81.56 133 ILE A C 1
ATOM 1099 O O . ILE A 1 133 ? -8.231 -7.029 17.894 1.00 81.56 133 ILE A O 1
ATOM 1103 N N . LEU A 1 134 ? -8.115 -8.111 15.922 1.00 87.44 134 LEU A N 1
ATOM 1104 C CA . LEU A 1 134 ? -8.116 -6.923 15.079 1.00 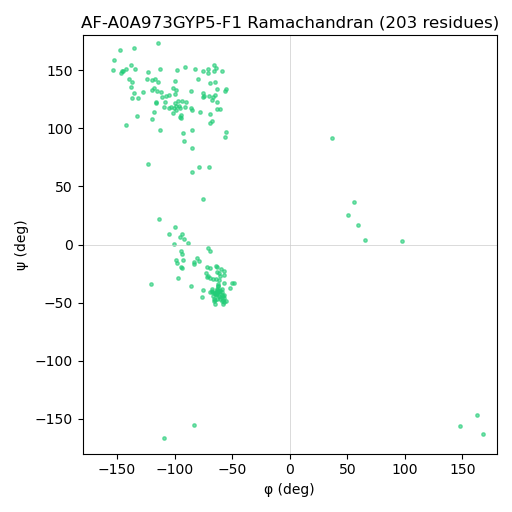87.44 134 LEU A CA 1
ATOM 1105 C C . LEU A 1 134 ? -9.341 -6.946 14.170 1.00 87.44 134 LEU A C 1
ATOM 1107 O O . LEU A 1 134 ? -9.744 -7.998 13.667 1.00 87.44 134 LEU A O 1
ATOM 1111 N N . GLY A 1 135 ? -9.920 -5.775 13.952 1.00 89.88 135 GLY A N 1
ATOM 1112 C CA . GLY A 1 135 ? -11.036 -5.575 13.037 1.00 89.88 135 GLY A CA 1
ATOM 1113 C C . GLY A 1 135 ? -10.796 -4.353 12.168 1.00 89.88 135 GLY A C 1
ATOM 1114 O O . GLY A 1 135 ? -10.106 -3.418 12.582 1.00 89.88 135 GLY A O 1
ATOM 1115 N N . GLY A 1 136 ? -11.349 -4.372 10.961 1.00 92.56 136 GLY A N 1
ATOM 1116 C CA . GLY A 1 136 ? -11.341 -3.205 10.098 1.00 92.56 136 GLY A CA 1
ATOM 1117 C C . GLY A 1 136 ? -11.640 -3.510 8.638 1.00 92.56 136 GLY A C 1
ATOM 1118 O O . GLY A 1 136 ? -12.431 -4.398 8.316 1.00 92.56 136 GLY A O 1
ATOM 1119 N N . HIS A 1 137 ? -11.014 -2.739 7.751 1.00 93.50 137 HIS A N 1
ATOM 1120 C CA . HIS A 1 137 ? -11.310 -2.729 6.322 1.00 93.50 137 HIS A CA 1
ATOM 1121 C C . HIS A 1 137 ? -10.036 -2.702 5.476 1.00 93.50 137 HIS A C 1
ATOM 1123 O O . HIS A 1 137 ? -9.091 -1.971 5.773 1.00 93.50 137 HIS A O 1
ATOM 1129 N N . THR A 1 138 ? -10.037 -3.464 4.385 1.00 93.56 138 THR A N 1
ATOM 1130 C CA . THR A 1 138 ? -9.009 -3.423 3.343 1.00 93.56 138 THR A CA 1
ATOM 1131 C C . THR A 1 138 ? -9.559 -2.697 2.125 1.00 93.56 138 THR A C 1
ATOM 1133 O O . THR A 1 138 ? -10.520 -3.144 1.508 1.00 93.56 138 THR A O 1
ATOM 1136 N N . LEU A 1 139 ? -8.948 -1.570 1.781 1.00 92.44 139 LEU A N 1
ATOM 1137 C CA . LEU A 1 139 ? -9.234 -0.770 0.599 1.00 92.44 139 LEU A CA 1
ATOM 1138 C C . LEU A 1 139 ? -8.271 -1.169 -0.528 1.00 92.44 139 LEU A C 1
ATOM 1140 O O . LEU A 1 139 ? -7.075 -0.880 -0.459 1.00 92.44 139 LEU A O 1
ATOM 1144 N N . HIS A 1 140 ? -8.786 -1.797 -1.578 1.00 91.81 140 HIS A N 1
ATOM 1145 C CA . HIS A 1 140 ? -8.022 -2.140 -2.773 1.00 91.81 140 HIS A CA 1
ATOM 1146 C C . HIS A 1 140 ? -7.992 -0.949 -3.735 1.00 91.81 140 HIS A C 1
ATOM 1148 O O . HIS A 1 140 ? -9.022 -0.519 -4.263 1.00 91.81 140 HIS A O 1
ATOM 1154 N N . ILE A 1 141 ? -6.794 -0.410 -3.965 1.00 88.50 141 ILE A N 1
ATOM 1155 C CA . ILE A 1 141 ? -6.555 0.741 -4.839 1.00 88.50 141 ILE A CA 1
ATOM 1156 C C . ILE A 1 141 ? -5.712 0.309 -6.030 1.00 88.50 141 ILE A C 1
ATOM 1158 O O . ILE A 1 141 ? -4.642 -0.282 -5.879 1.00 88.50 141 ILE A O 1
ATOM 1162 N N . LYS A 1 142 ? -6.154 0.711 -7.221 1.00 87.88 142 LYS A N 1
ATOM 1163 C CA . LYS A 1 142 ? -5.398 0.582 -8.462 1.00 87.88 142 LYS A CA 1
ATOM 1164 C C . LYS A 1 142 ? -4.913 1.947 -8.935 1.00 87.88 142 LYS A C 1
ATOM 1166 O O . LYS A 1 142 ? -5.712 2.847 -9.184 1.00 87.88 142 LYS A O 1
ATOM 1171 N N . LEU A 1 143 ? -3.600 2.084 -9.099 1.00 85.25 143 LEU A N 1
ATOM 1172 C CA . LEU A 1 143 ? -2.934 3.287 -9.593 1.00 85.25 143 LEU A CA 1
ATOM 1173 C C . LEU A 1 143 ? -2.348 3.043 -10.982 1.00 85.25 143 LEU A C 1
ATOM 1175 O O . LEU A 1 143 ? -1.564 2.120 -11.183 1.00 85.25 143 LEU A O 1
ATOM 1179 N N . THR A 1 144 ? -2.692 3.900 -11.938 1.00 85.62 144 THR A N 1
ATOM 1180 C CA . THR A 1 144 ? -2.179 3.855 -13.312 1.00 85.62 144 THR A CA 1
ATOM 1181 C C . THR A 1 144 ? -1.128 4.934 -13.510 1.00 85.62 144 THR A C 1
ATOM 1183 O O . THR A 1 144 ? -1.429 6.122 -13.401 1.00 85.62 144 THR A O 1
ATOM 1186 N N . ILE A 1 145 ? 0.099 4.530 -13.828 1.00 83.25 145 ILE A N 1
ATOM 1187 C CA . ILE A 1 145 ? 1.241 5.431 -14.026 1.00 83.25 145 ILE A CA 1
ATOM 1188 C C . ILE A 1 145 ? 1.730 5.295 -15.471 1.00 83.25 145 ILE A C 1
ATOM 1190 O O . ILE A 1 145 ? 1.842 4.169 -15.959 1.00 83.25 145 ILE A O 1
ATOM 1194 N N . PRO A 1 146 ? 2.006 6.397 -16.192 1.00 80.44 146 PRO A N 1
ATOM 1195 C CA . PRO A 1 146 ? 2.595 6.323 -17.524 1.00 80.44 146 PRO A CA 1
ATOM 1196 C C . PRO A 1 146 ? 3.990 5.695 -17.466 1.00 80.44 146 PRO A C 1
ATOM 1198 O O . PRO A 1 146 ? 4.818 6.059 -16.630 1.00 80.44 146 PRO A O 1
ATOM 1201 N N . PHE A 1 147 ? 4.249 4.763 -18.376 1.00 79.38 147 PHE A N 1
ATOM 1202 C CA . PHE A 1 147 ? 5.526 4.077 -18.505 1.00 79.38 147 PHE A CA 1
ATOM 1203 C C . PHE A 1 147 ? 6.164 4.411 -19.848 1.00 79.38 147 PHE A C 1
ATOM 1205 O O . PHE A 1 147 ? 5.568 4.195 -20.902 1.00 79.38 147 PHE A O 1
ATOM 1212 N N . ASP A 1 148 ? 7.378 4.951 -19.784 1.00 71.25 148 ASP A N 1
ATOM 1213 C CA . ASP A 1 148 ? 8.197 5.252 -20.950 1.00 71.25 148 ASP A CA 1
ATOM 1214 C C . ASP A 1 148 ? 9.131 4.065 -21.214 1.00 71.25 148 ASP A C 1
ATOM 1216 O O . ASP A 1 148 ? 9.901 3.674 -20.335 1.00 71.25 148 ASP A O 1
ATOM 1220 N N . TYR A 1 149 ? 9.074 3.493 -22.419 1.00 67.75 149 TYR A N 1
ATOM 1221 C CA . TYR A 1 149 ? 9.896 2.353 -22.855 1.00 67.75 149 TYR A CA 1
ATOM 1222 C C . TYR A 1 149 ? 11.343 2.768 -23.162 1.00 67.75 149 TYR A C 1
ATOM 1224 O O . TYR A 1 149 ? 11.939 2.328 -24.146 1.00 67.75 149 TYR A O 1
ATOM 1232 N N . ASN A 1 150 ? 11.909 3.664 -22.359 1.00 65.00 150 ASN A N 1
ATOM 1233 C CA . ASN A 1 150 ? 13.205 4.252 -22.636 1.00 65.00 150 ASN A CA 1
ATOM 1234 C C . ASN A 1 150 ? 14.320 3.208 -22.471 1.00 65.00 150 ASN A C 1
ATOM 1236 O O . ASN A 1 150 ? 14.728 2.883 -21.357 1.00 65.00 150 ASN A O 1
ATOM 1240 N N . SER A 1 151 ? 14.838 2.720 -23.599 1.00 63.56 151 SER A N 1
ATOM 1241 C CA . SER A 1 151 ? 15.941 1.760 -23.651 1.00 63.56 151 SER A CA 1
ATOM 1242 C C . SER A 1 151 ? 17.320 2.395 -23.446 1.00 63.56 151 SER A C 1
ATOM 1244 O O . SER A 1 151 ? 18.287 1.677 -23.217 1.00 63.56 151 SER A O 1
ATOM 1246 N N . CYS A 1 152 ? 17.440 3.724 -23.535 1.00 60.88 152 CYS A N 1
ATOM 1247 C CA . CYS A 1 152 ? 18.731 4.420 -23.514 1.00 60.88 152 CYS A CA 1
ATOM 1248 C C . CYS A 1 152 ? 19.398 4.434 -22.133 1.00 60.88 152 CYS A C 1
ATOM 1250 O O . CYS A 1 152 ? 20.611 4.583 -22.053 1.00 60.88 152 CYS A O 1
ATOM 1252 N N . ASN A 1 153 ? 18.611 4.312 -21.062 1.00 65.50 153 ASN A N 1
ATOM 1253 C CA . ASN A 1 153 ? 19.095 4.352 -19.678 1.00 65.50 153 ASN A CA 1
ATOM 1254 C C . ASN A 1 153 ? 18.915 3.005 -18.964 1.00 65.50 153 ASN A C 1
ATOM 1256 O O . ASN A 1 153 ? 18.828 2.968 -17.737 1.00 65.50 153 ASN A O 1
ATOM 1260 N N . LEU A 1 154 ? 18.796 1.908 -19.717 1.00 71.56 154 LEU A N 1
ATOM 1261 C CA . LEU A 1 154 ? 18.767 0.580 -19.116 1.00 71.56 154 LEU A CA 1
ATOM 1262 C C . LEU A 1 154 ? 20.167 0.259 -18.572 1.00 71.56 154 LEU A C 1
ATOM 1264 O O . LEU A 1 154 ? 21.134 0.382 -19.325 1.00 71.56 154 LEU A O 1
ATOM 1268 N N . PRO A 1 155 ? 20.302 -0.142 -17.297 1.00 75.94 155 PRO A N 1
ATOM 1269 C CA . PRO A 1 155 ? 21.588 -0.482 -16.695 1.00 75.94 155 PRO A CA 1
ATOM 1270 C C . PRO A 1 155 ? 22.004 -1.894 -17.129 1.00 75.94 155 PRO A C 1
ATOM 1272 O O . PRO A 1 155 ? 22.004 -2.846 -16.348 1.00 75.94 155 PRO A O 1
ATOM 1275 N N . ILE A 1 156 ? 22.286 -2.028 -18.421 1.00 77.88 156 ILE A N 1
ATOM 1276 C CA . ILE A 1 156 ? 22.729 -3.248 -19.088 1.00 77.88 156 ILE A CA 1
ATOM 1277 C C . ILE A 1 156 ? 24.054 -2.926 -19.775 1.00 77.88 156 ILE A C 1
ATOM 1279 O O . ILE A 1 156 ? 24.232 -1.831 -20.310 1.00 77.88 156 ILE A O 1
ATOM 1283 N N . VAL A 1 157 ? 24.989 -3.875 -19.779 1.00 77.38 157 VAL A N 1
ATOM 1284 C CA . VAL A 1 157 ? 26.259 -3.709 -20.500 1.00 77.38 157 VAL A CA 1
ATOM 1285 C C . VAL A 1 157 ? 25.998 -3.384 -21.979 1.00 77.38 157 VAL A C 1
ATOM 1287 O O . VAL A 1 157 ? 25.204 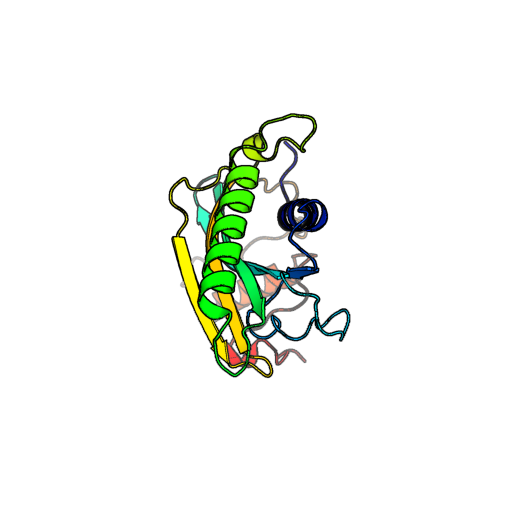-4.055 -22.637 1.00 77.38 157 VAL A O 1
ATOM 1290 N N . ASN A 1 158 ? 26.696 -2.377 -22.513 1.00 65.25 158 ASN A N 1
ATOM 1291 C CA . ASN A 1 158 ? 26.436 -1.802 -23.844 1.00 65.25 158 ASN A CA 1
ATOM 1292 C C . ASN A 1 158 ? 26.488 -2.799 -25.021 1.00 65.25 158 ASN A C 1
ATOM 1294 O O . ASN A 1 158 ? 25.884 -2.535 -26.056 1.00 65.25 158 ASN A O 1
ATOM 1298 N N . ASP A 1 159 ? 27.181 -3.930 -24.868 1.00 66.94 159 ASP A N 1
ATOM 1299 C CA . ASP A 1 159 ? 27.347 -4.952 -25.912 1.00 66.94 159 ASP A CA 1
ATOM 1300 C C . ASP A 1 159 ? 26.386 -6.148 -25.749 1.00 66.94 159 ASP A C 1
ATOM 1302 O O . ASP A 1 159 ? 26.586 -7.210 -26.348 1.00 66.94 159 ASP A O 1
ATOM 1306 N N . PHE A 1 160 ? 25.345 -6.018 -24.920 1.00 71.44 160 PHE A N 1
ATOM 1307 C CA . PHE A 1 160 ? 24.372 -7.088 -24.727 1.00 71.44 160 PHE A CA 1
ATOM 1308 C C . PHE A 1 160 ? 23.541 -7.329 -25.997 1.00 71.44 160 PHE A C 1
ATOM 1310 O O . PHE A 1 160 ? 22.860 -6.439 -26.509 1.00 71.44 160 PHE A O 1
ATOM 1317 N N . SER A 1 161 ? 23.551 -8.571 -26.479 1.00 66.56 161 SER A N 1
ATOM 1318 C CA . SER A 1 161 ? 22.663 -9.052 -27.535 1.00 66.56 161 SER A CA 1
ATOM 1319 C C . SER A 1 161 ? 22.194 -10.464 -27.207 1.00 66.56 161 SER A C 1
ATOM 1321 O O . SER A 1 161 ? 22.955 -11.272 -26.676 1.00 66.56 161 SER A O 1
ATOM 1323 N N . PHE A 1 162 ? 20.933 -10.764 -27.519 1.00 67.88 162 PHE A N 1
ATOM 1324 C CA . PHE A 1 162 ? 20.442 -12.138 -27.470 1.00 67.88 162 PHE A CA 1
ATOM 1325 C C . PHE A 1 162 ? 21.095 -12.951 -28.594 1.00 67.88 162 PHE A C 1
ATOM 1327 O O . PHE A 1 162 ? 21.229 -12.457 -29.719 1.00 67.88 162 PHE A O 1
ATOM 1334 N N . GLY A 1 163 ? 21.494 -14.192 -28.302 1.00 64.69 163 GLY A N 1
ATOM 1335 C CA . GLY A 1 163 ? 22.053 -15.094 -29.304 1.00 64.69 163 GLY A CA 1
ATOM 1336 C C . GLY A 1 163 ? 21.034 -15.360 -30.412 1.00 64.69 163 GLY A C 1
ATOM 1337 O O . GLY A 1 163 ? 19.968 -15.912 -30.161 1.00 64.69 163 GLY A O 1
ATOM 1338 N N . GLN A 1 164 ? 21.339 -14.955 -31.645 1.00 58.25 164 GLN A N 1
ATOM 1339 C CA . GLN A 1 164 ? 20.468 -15.217 -32.790 1.00 58.25 164 GLN A CA 1
ATOM 1340 C C . GLN A 1 164 ? 20.754 -16.606 -33.349 1.00 58.25 164 GLN A C 1
ATOM 1342 O O . GLN A 1 164 ? 21.525 -16.752 -34.294 1.00 58.25 164 GLN A O 1
ATOM 1347 N N . ASP A 1 165 ? 20.163 -17.630 -32.742 1.00 57.34 165 ASP A N 1
ATOM 1348 C CA . ASP A 1 165 ? 20.127 -18.965 -33.332 1.00 57.34 165 ASP A CA 1
ATOM 1349 C C . ASP A 1 165 ? 18.673 -19.287 -33.704 1.00 57.34 165 ASP A C 1
ATOM 1351 O O . ASP A 1 165 ? 17.849 -19.634 -32.859 1.00 57.34 165 ASP A O 1
ATOM 1355 N N . GLU A 1 166 ? 18.325 -19.097 -34.982 1.00 53.00 166 GLU A N 1
ATOM 1356 C CA . GLU A 1 166 ? 16.973 -19.331 -35.524 1.00 53.00 166 GLU A CA 1
ATOM 1357 C C . GLU A 1 166 ? 16.594 -20.827 -35.556 1.00 53.00 166 GLU A C 1
ATOM 1359 O O . GLU A 1 166 ? 15.458 -21.188 -35.874 1.00 53.00 166 GLU A O 1
ATOM 1364 N N . SER A 1 167 ? 17.524 -21.727 -35.216 1.00 57.22 167 SER A N 1
ATOM 1365 C CA . SER A 1 167 ? 17.246 -23.154 -35.098 1.00 57.22 167 SER A CA 1
ATOM 1366 C C . SER A 1 167 ? 16.702 -23.476 -33.709 1.00 57.22 167 SER A C 1
ATOM 1368 O O . SER A 1 167 ? 17.479 -23.630 -32.776 1.00 57.22 167 SER A O 1
ATOM 1370 N N . PHE A 1 168 ? 15.374 -23.589 -33.600 1.00 52.34 168 PHE A N 1
ATOM 1371 C CA . PHE A 1 168 ? 14.632 -24.105 -32.439 1.00 52.34 168 PHE A CA 1
ATOM 1372 C C . PHE A 1 168 ? 15.252 -23.730 -31.089 1.00 52.34 168 PHE A C 1
ATOM 1374 O O . PHE A 1 168 ? 16.052 -24.498 -30.558 1.00 52.34 168 PHE A O 1
ATOM 1381 N N . SER A 1 169 ? 14.829 -22.604 -30.506 1.00 58.59 169 SER A N 1
ATOM 1382 C CA . SER A 1 169 ? 15.184 -22.236 -29.135 1.00 58.59 169 SER A CA 1
ATOM 1383 C C . SER A 1 169 ? 14.761 -23.348 -28.172 1.00 58.59 169 SER A C 1
ATOM 1385 O O . SER A 1 169 ? 13.626 -23.445 -27.705 1.00 58.59 169 SER A O 1
ATOM 1387 N N . SER A 1 170 ? 15.690 -24.259 -27.905 1.00 69.00 170 SER A N 1
ATOM 1388 C CA . SER A 1 170 ? 15.521 -25.277 -26.888 1.00 69.00 170 SER A CA 1
ATOM 1389 C C . SER A 1 170 ? 15.296 -24.570 -25.557 1.00 69.00 170 SER A C 1
ATOM 1391 O O . SER A 1 170 ? 15.837 -23.492 -25.302 1.00 69.00 170 SER A O 1
ATOM 1393 N N . TYR A 1 171 ? 14.530 -25.200 -24.673 1.00 69.56 171 TYR A N 1
ATOM 1394 C CA . TYR A 1 171 ? 14.323 -24.7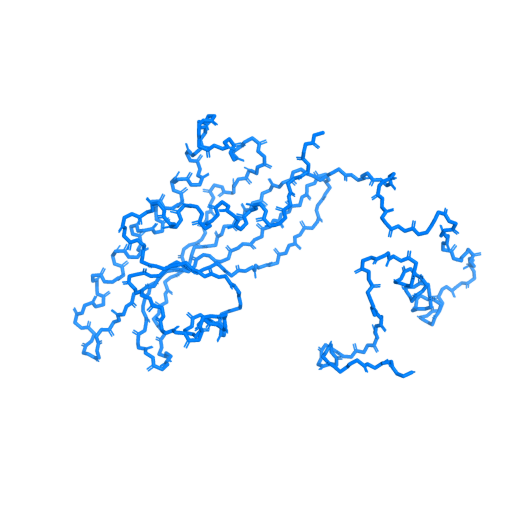09 -23.313 1.00 69.56 171 TYR A CA 1
ATOM 1395 C C . TYR A 1 171 ? 15.645 -24.329 -22.609 1.00 69.56 171 TYR A C 1
ATOM 1397 O O . TYR A 1 171 ? 15.720 -23.356 -21.864 1.00 69.56 171 TYR A O 1
ATOM 1405 N N . TYR A 1 172 ? 16.719 -25.057 -22.929 1.00 74.69 172 TYR A N 1
ATOM 1406 C CA . TYR A 1 172 ? 18.076 -24.793 -22.465 1.00 74.69 172 TYR A CA 1
ATOM 1407 C C . TYR A 1 172 ? 18.675 -23.481 -23.001 1.00 74.69 172 TYR A C 1
ATOM 1409 O O . TYR A 1 172 ? 19.273 -22.733 -22.231 1.00 74.69 172 TYR A O 1
ATOM 1417 N N . GLN A 1 173 ? 18.517 -23.183 -24.296 1.00 74.81 173 GLN A N 1
ATOM 1418 C CA . GLN A 1 173 ? 18.967 -21.912 -24.880 1.00 74.81 173 GLN A CA 1
ATOM 1419 C C . GLN A 1 173 ? 18.212 -20.736 -24.264 1.00 74.81 173 GLN A C 1
ATOM 1421 O O . GLN A 1 173 ? 18.848 -19.772 -23.860 1.00 74.81 173 GLN A O 1
ATOM 1426 N N . MET A 1 174 ? 16.895 -20.865 -24.066 1.00 75.81 174 MET A N 1
ATOM 1427 C CA . MET A 1 174 ? 16.111 -19.827 -23.390 1.00 75.81 174 MET A CA 1
ATOM 1428 C C . MET A 1 174 ? 16.657 -19.543 -21.986 1.00 75.81 174 MET A C 1
ATOM 1430 O O . MET A 1 174 ? 16.945 -18.395 -21.664 1.00 75.81 174 MET A O 1
ATOM 1434 N N . ILE A 1 175 ? 16.860 -20.575 -21.157 1.00 81.69 175 ILE A N 1
ATOM 1435 C CA . ILE A 1 175 ? 17.430 -20.402 -19.808 1.00 81.69 175 ILE A CA 1
ATOM 1436 C C . ILE A 1 175 ? 18.819 -19.754 -19.870 1.00 81.69 175 ILE A C 1
ATOM 1438 O O . ILE A 1 175 ? 19.132 -18.887 -19.056 1.00 81.69 175 ILE A O 1
ATOM 1442 N N . ARG A 1 176 ? 19.656 -20.157 -20.830 1.00 80.50 176 ARG A N 1
ATOM 1443 C CA . ARG A 1 176 ? 21.003 -19.608 -21.005 1.00 80.50 176 ARG A CA 1
ATOM 1444 C C . ARG A 1 176 ? 20.976 -18.124 -21.368 1.00 80.50 176 ARG A C 1
ATOM 1446 O O . ARG A 1 176 ? 21.756 -17.364 -20.799 1.00 80.50 176 ARG A O 1
ATOM 1453 N N . ASP A 1 177 ? 20.084 -17.721 -22.262 1.00 81.69 177 ASP A N 1
ATOM 1454 C CA . ASP A 1 177 ? 19.927 -16.327 -22.677 1.00 81.69 177 ASP A CA 1
ATOM 1455 C C . ASP A 1 177 ? 19.432 -15.461 -21.511 1.00 81.69 177 ASP A C 1
ATOM 1457 O O . ASP A 1 177 ? 19.968 -14.381 -21.260 1.00 81.69 177 ASP A O 1
ATOM 1461 N N . TRP A 1 178 ? 18.476 -15.967 -20.724 1.00 81.69 178 TRP A N 1
ATOM 1462 C CA . TRP A 1 178 ? 18.020 -15.303 -19.499 1.00 81.69 178 TRP A CA 1
ATOM 1463 C C . TRP A 1 178 ? 19.126 -15.186 -18.445 1.00 81.69 178 TRP A C 1
ATOM 1465 O O . TRP A 1 178 ? 19.260 -14.135 -17.817 1.00 81.69 178 TRP A O 1
ATOM 1475 N N . LYS A 1 179 ? 19.967 -16.216 -18.288 1.00 83.69 179 LYS A N 1
ATOM 1476 C CA . LYS A 1 179 ? 21.145 -16.160 -17.411 1.00 83.69 179 LYS A CA 1
ATOM 1477 C C . LYS A 1 179 ? 22.135 -15.086 -17.865 1.00 83.69 179 LYS A C 1
ATOM 1479 O O . LYS A 1 179 ? 22.632 -14.329 -17.036 1.00 83.69 179 LYS A O 1
ATOM 1484 N N . GLN A 1 180 ? 22.408 -14.994 -19.166 1.00 83.56 180 GLN A N 1
ATOM 1485 C CA . GLN A 1 180 ? 23.297 -13.966 -19.719 1.00 83.56 180 GLN A CA 1
ATOM 1486 C C . GLN A 1 180 ? 22.736 -12.558 -19.523 1.00 83.56 180 GLN A C 1
ATOM 1488 O O . GLN A 1 180 ? 23.480 -11.656 -19.147 1.00 83.56 180 GLN A O 1
ATOM 1493 N N . PHE A 1 181 ? 21.430 -12.377 -19.725 1.00 83.31 181 PHE A N 1
ATOM 1494 C CA . PHE A 1 181 ? 20.754 -11.115 -19.441 1.00 83.31 181 PHE A CA 1
ATOM 1495 C C . PHE A 1 181 ? 20.899 -10.715 -17.969 1.00 83.31 181 PHE A C 1
ATOM 1497 O O . PHE A 1 181 ? 21.298 -9.590 -17.680 1.00 83.31 181 PHE A O 1
ATOM 1504 N N . ALA A 1 182 ? 20.629 -11.639 -17.043 1.00 82.88 182 ALA A N 1
ATOM 1505 C CA . ALA A 1 182 ? 20.750 -11.388 -15.609 1.00 82.88 182 ALA A CA 1
ATOM 1506 C C . ALA A 1 182 ? 22.175 -10.969 -15.215 1.00 82.88 182 ALA A C 1
ATOM 1508 O O . ALA A 1 182 ? 22.346 -9.996 -14.493 1.00 82.88 182 ALA A O 1
ATOM 1509 N N . GLN A 1 183 ? 23.198 -11.640 -15.750 1.00 83.19 183 GLN A N 1
ATOM 1510 C CA . GLN A 1 183 ? 24.606 -11.292 -15.513 1.00 83.19 183 GLN A CA 1
ATOM 1511 C C . GLN A 1 183 ? 25.012 -9.938 -16.110 1.00 83.19 183 GLN A C 1
ATOM 1513 O O . GLN A 1 183 ? 25.924 -9.288 -15.606 1.00 83.19 183 GLN A O 1
ATOM 1518 N N . ALA A 1 184 ? 24.368 -9.529 -17.203 1.00 83.62 184 ALA A N 1
ATOM 1519 C CA . ALA A 1 184 ? 24.641 -8.270 -17.884 1.00 83.62 184 ALA A CA 1
ATOM 1520 C C . ALA A 1 184 ? 23.923 -7.066 -17.246 1.00 83.62 184 ALA A C 1
ATOM 1522 O O . ALA A 1 184 ? 24.249 -5.922 -17.565 1.00 83.62 184 ALA A O 1
ATOM 1523 N N . HIS A 1 185 ? 22.934 -7.299 -16.385 1.00 81.94 185 HIS A N 1
ATOM 1524 C CA . HIS A 1 185 ? 22.111 -6.249 -15.803 1.00 81.94 185 HIS A CA 1
ATOM 1525 C C . HIS A 1 185 ? 22.650 -5.836 -14.428 1.00 81.94 185 HIS A C 1
ATOM 1527 O O . HIS A 1 185 ? 22.620 -6.622 -13.487 1.00 81.94 185 HIS A O 1
ATOM 1533 N N . GLU A 1 186 ? 23.067 -4.578 -14.258 1.00 82.50 186 GLU A N 1
ATOM 1534 C CA . GLU A 1 186 ? 23.780 -4.122 -13.045 1.00 82.50 186 GLU A CA 1
ATOM 1535 C C . GLU A 1 186 ? 22.956 -4.256 -11.753 1.00 82.50 186 GLU A C 1
ATOM 1537 O O . GLU A 1 186 ? 23.504 -4.316 -10.656 1.00 82.50 186 GLU A O 1
ATOM 1542 N N . GLN A 1 187 ? 21.627 -4.266 -11.873 1.00 81.69 187 GLN A N 1
ATOM 1543 C CA . GLN A 1 187 ? 20.712 -4.371 -10.730 1.00 81.69 187 GLN A CA 1
ATOM 1544 C C . GLN A 1 187 ? 20.270 -5.809 -10.409 1.00 81.69 187 GLN A C 1
ATOM 1546 O O . GLN A 1 187 ? 19.593 -6.013 -9.401 1.00 81.69 187 GLN A O 1
ATOM 1551 N N . VAL A 1 188 ? 20.589 -6.791 -11.259 1.00 82.62 188 VAL A N 1
ATOM 1552 C CA . VAL A 1 188 ? 20.238 -8.201 -11.035 1.00 82.62 188 VAL A CA 1
ATOM 1553 C C . VAL A 1 188 ? 21.461 -8.905 -10.454 1.00 82.62 188 VAL A C 1
ATOM 1555 O O . VAL A 1 188 ? 22.497 -8.995 -11.098 1.00 82.62 188 VAL A O 1
ATOM 1558 N N . ASN A 1 189 ? 21.346 -9.394 -9.218 1.00 80.75 189 ASN A N 1
ATOM 1559 C CA . ASN A 1 189 ? 22.492 -9.941 -8.478 1.00 80.75 189 ASN A CA 1
ATOM 1560 C C . ASN A 1 189 ? 22.597 -11.472 -8.530 1.00 80.75 189 ASN A C 1
ATOM 1562 O O . ASN A 1 189 ? 23.639 -12.019 -8.180 1.00 80.75 189 ASN A O 1
ATOM 1566 N N . SER A 1 190 ? 21.532 -12.163 -8.932 1.00 80.56 190 SER A N 1
ATOM 1567 C CA . SER A 1 190 ? 21.490 -13.621 -9.033 1.00 80.56 190 SER A CA 1
ATOM 1568 C C . SER A 1 190 ? 20.482 -14.062 -10.095 1.00 80.56 190 SER A C 1
ATOM 1570 O O . SER A 1 190 ? 19.585 -13.308 -10.484 1.00 80.56 190 SER A O 1
ATOM 1572 N N . PHE A 1 191 ? 20.645 -15.287 -10.593 1.00 83.69 191 PHE A N 1
ATOM 1573 C CA . PHE A 1 191 ? 19.718 -15.935 -11.515 1.00 83.69 191 PHE A CA 1
ATOM 1574 C C . PHE A 1 191 ? 19.498 -17.378 -11.066 1.00 83.69 191 PHE A C 1
ATOM 1576 O O . PHE A 1 191 ? 20.457 -18.109 -10.847 1.00 83.69 191 PHE A O 1
ATOM 1583 N N . GLY A 1 192 ? 18.238 -17.795 -10.968 1.00 80.12 192 GLY A N 1
ATOM 1584 C CA . GLY A 1 192 ? 17.857 -19.154 -10.600 1.00 80.12 192 GLY A CA 1
ATOM 1585 C C . GLY A 1 192 ? 16.712 -19.657 -11.470 1.00 80.12 192 GLY A C 1
ATOM 1586 O O . GLY A 1 192 ? 15.923 -18.876 -12.002 1.00 80.12 192 GLY A O 1
ATOM 1587 N N . PHE A 1 193 ? 16.622 -20.976 -11.621 1.00 80.31 193 PHE A N 1
ATOM 1588 C CA . PHE A 1 193 ? 15.541 -21.641 -12.339 1.00 80.31 193 PHE A CA 1
ATOM 1589 C C . PHE A 1 193 ? 15.082 -22.875 -11.546 1.00 80.31 193 PHE A C 1
ATOM 1591 O O . PHE A 1 193 ? 15.907 -23.727 -11.218 1.00 80.31 193 PHE A O 1
ATOM 1598 N N . GLY A 1 194 ? 13.783 -22.980 -11.244 1.00 78.06 194 GLY A N 1
ATOM 1599 C CA . GLY A 1 194 ? 13.243 -24.044 -10.395 1.00 78.06 194 GLY A CA 1
ATOM 1600 C C . GLY A 1 194 ? 11.800 -23.800 -9.946 1.00 78.06 194 GLY A C 1
ATOM 1601 O O . GLY A 1 194 ? 11.085 -22.985 -10.529 1.00 78.06 194 GLY A O 1
ATOM 1602 N N . ASP A 1 195 ? 11.370 -24.532 -8.919 1.00 75.31 195 ASP A N 1
ATOM 1603 C CA . ASP A 1 195 ? 10.061 -24.360 -8.277 1.00 75.31 195 ASP A CA 1
ATOM 1604 C C . ASP A 1 195 ? 10.018 -23.043 -7.472 1.00 75.31 195 ASP A C 1
ATOM 1606 O O . ASP A 1 195 ? 11.036 -22.589 -6.952 1.00 75.31 195 ASP A O 1
ATOM 1610 N N . VAL A 1 196 ? 8.834 -22.437 -7.324 1.00 70.44 196 VAL A N 1
ATOM 1611 C CA . VAL A 1 196 ? 8.626 -21.201 -6.543 1.00 70.44 196 VAL A CA 1
ATOM 1612 C C . VAL A 1 196 ? 9.085 -21.332 -5.083 1.00 70.44 196 VAL A C 1
ATOM 1614 O O . VAL A 1 196 ? 9.458 -20.350 -4.446 1.00 70.44 196 VAL A O 1
ATOM 1617 N N . THR A 1 197 ? 9.093 -22.550 -4.545 1.00 73.19 197 THR A N 1
ATOM 1618 C CA . THR A 1 197 ? 9.589 -22.847 -3.194 1.00 73.19 197 THR A CA 1
ATOM 1619 C C . THR A 1 197 ? 11.106 -22.697 -3.057 1.00 73.19 197 THR A C 1
ATOM 1621 O O . THR A 1 197 ? 11.586 -22.488 -1.948 1.00 73.19 197 THR A O 1
ATOM 1624 N N . GLN A 1 198 ? 11.848 -22.728 -4.166 1.00 69.44 198 GLN A N 1
ATOM 1625 C CA . GLN A 1 198 ? 13.310 -22.620 -4.211 1.00 69.44 198 GLN A CA 1
ATOM 1626 C C . GLN A 1 198 ? 13.796 -21.172 -4.379 1.00 69.44 198 GLN A C 1
ATOM 1628 O O . GLN A 1 198 ? 14.988 -20.941 -4.509 1.00 69.44 198 GLN A O 1
ATOM 1633 N N . LEU A 1 199 ? 12.899 -20.176 -4.361 1.00 65.81 199 LEU A N 1
ATOM 1634 C CA . LEU A 1 199 ? 13.258 -18.759 -4.533 1.00 65.81 199 LEU A CA 1
ATOM 1635 C C . LEU A 1 199 ? 14.171 -18.199 -3.429 1.00 65.81 199 LEU A C 1
ATOM 1637 O O . LEU A 1 199 ? 14.828 -17.187 -3.646 1.00 65.81 199 LEU A O 1
ATOM 1641 N N . VAL A 1 200 ? 14.166 -18.815 -2.244 1.00 65.50 200 VAL A N 1
ATOM 1642 C CA . VAL A 1 200 ? 14.999 -18.414 -1.093 1.00 65.50 200 VAL A CA 1
ATOM 1643 C C . VAL A 1 200 ? 16.260 -19.260 -0.944 1.00 65.50 200 VAL A C 1
ATOM 1645 O O . VAL A 1 200 ? 17.155 -18.895 -0.184 1.00 65.50 200 VAL A O 1
ATOM 1648 N N . ASP A 1 201 ? 16.318 -20.377 -1.663 1.00 59.41 201 ASP A N 1
ATOM 1649 C CA . ASP A 1 201 ? 17.487 -21.229 -1.728 1.00 59.41 201 ASP A CA 1
ATOM 1650 C C . ASP A 1 201 ? 18.280 -20.747 -2.940 1.00 59.41 201 ASP A C 1
ATOM 1652 O O . ASP A 1 201 ? 17.964 -21.110 -4.069 1.00 59.41 201 ASP A O 1
ATOM 1656 N N . ASP A 1 202 ? 19.272 -19.878 -2.730 1.00 46.88 202 ASP A N 1
ATOM 1657 C CA . ASP A 1 202 ? 20.220 -19.514 -3.786 1.00 46.88 202 ASP A CA 1
ATOM 1658 C C . ASP A 1 202 ? 20.857 -20.805 -4.324 1.00 46.88 202 ASP A C 1
ATOM 1660 O O . ASP A 1 202 ? 21.804 -21.350 -3.755 1.00 46.88 202 ASP A O 1
ATOM 1664 N N . VAL A 1 203 ? 20.327 -21.332 -5.427 1.00 49.44 203 VAL A N 1
ATOM 1665 C CA . VAL A 1 203 ? 20.954 -22.431 -6.156 1.00 49.44 203 VAL A CA 1
ATOM 1666 C C . VAL A 1 203 ? 21.982 -21.832 -7.110 1.00 49.44 203 VAL A C 1
ATOM 1668 O O . VAL A 1 203 ? 21.851 -21.979 -8.317 1.00 49.44 203 VAL A O 1
ATOM 1671 N N . GLU A 1 204 ? 23.008 -21.159 -6.585 1.00 40.56 204 GLU A N 1
ATOM 1672 C CA . GLU A 1 204 ? 24.286 -20.999 -7.290 1.00 40.56 204 GLU A CA 1
ATOM 1673 C C . GLU A 1 204 ? 25.466 -21.076 -6.302 1.00 40.56 204 GLU A C 1
ATOM 1675 O O . GLU A 1 204 ? 25.784 -20.132 -5.580 1.00 40.56 204 GLU A O 1
ATOM 1680 N N . THR A 1 205 ? 26.138 -22.233 -6.306 1.00 35.06 205 THR A N 1
ATOM 1681 C CA . THR A 1 205 ? 27.611 -22.301 -6.263 1.00 35.06 205 THR A CA 1
ATOM 1682 C C . THR A 1 205 ? 28.157 -22.322 -7.677 1.00 35.06 205 THR A C 1
ATOM 1684 O O . THR A 1 205 ? 27.545 -23.053 -8.494 1.00 35.06 205 THR A O 1
#

Foldseek 3Di:
DPADDPVVVVVLVVVVQVPDPQAQEEEEDAPVCVQAVPVVRDGGDPQHWYKYWDDWDDDDQKIKTKIWIWGKDAADPVNPCVVVRAVVQVVVLVVVVCCQQVVCDVVSPRNCVFKPKDPDWDKDWDFDDDVTTMTHIITMIIIMGGDDPDPPPFQFAPPDDQDPDPPDCDPVSVLVSVQVRLVRHPPRDADDDDDPVCPPVRPDD

pLDDT: mean 77.54, std 13.0, range [35.06, 93.56]

Sequence (205 aa):
MSTVTYKQILTYFSSIALNHEQINSFGFGDYKQITNDILTKQEPKYPRMYVVPEQVQFNQNHIHYNFGVVFMDRVEDDLSNLEEVMSDTLELASDIFTVFYQSYTYEQGNFSKIAVGDWSPEVVPFTERFNTILGGHTLHIKLTIPFDYNSCNLPIVNDFSFGQDESFSSYYQMIRDWKQFAQAHEQVNSFGFGDVTQLVDDVET

Mean predicted aligned error: 11.39 Å

Nearest PDB structures (foldseek):
  4ikc-assembly1_A  TM=3.654E-01  e=2.749E+00  Homo sapiens
  6pxd-assembly1_E  TM=2.939E-01  e=1.687E+00  Danio rerio
  8fe1-assembly1_A  TM=3.218E-01  e=3.302E+00  Danio rerio
  7tu9-assembly1_D  TM=3.216E-01  e=6.465E+00  Danio rerio
  8fe1-assembly1_B  TM=2.531E-01  e=4.764E+00  Danio rerio

Secondary structure (DSSP, 8-state):
--PPPHHHHHHHHHHHHHH-TT--EEEES-GGGSSS-TTT-SPPPSSEEEEEEEEEEEETTEEEEEEEEEEEEEPPTT-TTHHHHHHHHHHHHHHHHHHHHH--SGGGT-GGGT-EE-S--EEEEEEEESSSEEEEEEEEEEEEEE-----TT--B-TT-------S---HHHHHHHHHHHHHHBTT------S-GGGTTS----

Solvent-accessible surface area (backbone atoms only — not comparable to full-atom values): 12220 Å² total; per-residue (Å²): 128,87,78,85,48,74,69,55,55,53,48,52,55,49,52,54,41,75,73,35,92,74,41,61,33,73,52,73,50,58,80,92,43,70,72,48,39,82,88,76,74,44,79,73,46,68,35,28,41,35,39,24,81,48,72,68,46,84,52,92,58,28,33,37,43,31,32,40,39,34,28,36,30,78,36,50,97,83,50,80,48,39,69,55,39,46,50,53,26,48,50,50,52,52,51,52,51,46,48,67,73,64,33,63,45,75,90,70,66,34,49,56,83,56,37,46,69,56,95,77,62,51,75,46,78,50,76,46,80,62,102,54,47,35,29,19,28,33,39,39,44,45,35,39,28,78,45,80,88,65,72,89,79,52,65,48,53,91,83,74,71,80,85,89,59,90,72,71,78,43,74,65,54,52,54,51,49,53,45,51,49,32,75,40,23,79,86,44,90,73,74,80,87,81,60,82,85,47,75,82,54,80,77,70,132

=== Feature glossary ===
A reading guide for the features in this record.

Start from the sequence.

  · Sequence gives the chain of amino acids in standard one-letter code (A=alanine, C=cysteine, …, Y=tyrosine), read N→C. It is the only feature that is directly encoded by the gene; all structural features are derived from the folded form of this sequence.

Fold it, and you get atomic coordinates and the backbone conformation that goes with them.

  · Structure coordinates are given as an mmCIF _atom_site loop: one row per atom with element, residue name, chain id, sequence number, and x/y/z position in Å. Only the four main-chain atoms per residue are included here; side chains are omitted to keep the record compact.

  · Backbone dihedral angles. Every residue except chain termini has a φ (preceding-C → N → Cα → C) and a ψ (N → Cα → C → next-N). They are reported in degrees following the IUPAC sign convention. Secondary structure is essentially a statement about which (φ, ψ) basin each residue occupies.

  · Eight-state secondary structure (DSSP): H is the canonical α-helix, G the tighter 3₁₀-helix, I the wider π-helix; E/B are β-structure, T and S are turns and bends, and '-' is everything else. DSSP derives these from the pattern of main-chain N–H···O=C hydrogen bonds, not from the sequence.

  · SS3 is a coarse helix/strand/coil call (letters a/b/c) made by the P-SEA algorithm from inter-Cα distances and dihedrals. It is less detailed than DSSP but needs only Cα positions.

Summarize the fold with a handful of shape descriptors and a per-residue structural alphabet.

  · Radius of gyration (Rg) is the root-mean-square distance of Cα atoms from their centroid — a single number for overall size and compactness. A globular domain of N residues has Rg ≈ 2.2·N^0.38 Å; an extended or disordered chain has a much larger Rg. The Cα contact count is the number of residue pairs whose Cα atoms are within 8 Å and are more than four positions apart in sequence — a standard proxy for tertiary packing density. The bounding box is the smallest axis-aligned box enclosing all Cα atoms.

  · 3Di is Foldseek's structural alphabet. Each residue is assigned one of twenty discrete states based on how its Cα sits relative to its spatial (not sequential) neighbors. Aligning 3Di strings finds structural homologs roughly as well as full 3D superposition, but orders of magnitude faster.

  · Solvent-accessible surface area (SASA) is the area in Å² traced out by the centre of a 1.4 Å probe sphere (a water molecule) rolled over the protein's van der Waals surface (Shrake–Rupley / Lee–Richards construction). Buried residues have near-zero SASA; fully exposed residues can exceed 200 Å². The total SASA scales roughly with the number of surface residues.

Ask how reliable the model is.

  · For AlphaFold models, the B-factor field carries pLDDT — the model's own estimate of local accuracy on a 0–100 scale. Regions with pLDDT<50 should be treated as essentially unmodeled; they often correspond to intrinsically disordered segments.

  · For experimental (PDB) structures, the B-factor (temperature factor) quantifies the positional spread of each atom in the crystal — a combination of thermal vibration and static disorder — in units of Å². High B-factors mark flexible loops or poorly resolved regions; low B-factors mark the rigid, well-ordered core.

  · Predicted Aligned Error (PAE) is an AlphaFold confidence matrix: entry (i, j) is the expected error in the position of residue j, in ångströms, when the prediction is superimposed on the true structure at residue i. Low PAE within a block of residues means that block is internally rigid and well-predicted; high PAE between two blocks means their relative placement is uncertain even if each block individually is confident.

Place it in context: what it resembles, what it is annotated as, and how it looks.

  · Structural nearest neighbors (via Foldseek easy-search vs the PDB). Reported per hit: target PDB id, E-value, and alignment TM-score. A TM-score above ~0.5 is the conventional threshold for 'same fold'.

  · Functional annotations link the protein to curated databases. InterPro entries identify conserved domains and families by matching the sequence against member-database signatures (Pfam, PROSITE, CDD, …). Gene Ontology (GO) terms describe molecular function, biological process, and cellular component in a controlled vocabulary. CATH places the structure in a hierarchical fold classification (Class/Architecture/Topology/Homologous-superfamily). The organism is the source species.

  · The contact map is a binary N×N matrix image: pixel (i, j) is dark where Cα_i and Cα_j are within 8 Å and |i−j|>4. Because the |i−j|>4 filter removes local helical contacts, off-diagonal stripes parallel to the main diagonal indicate parallel β-sheets; stripes perpendicular to it indicate antiparallel β-sheets. The Ramachandran plot scatters every residue's (φ, ψ) pair against the sterically allowed regions. The PAE heatmap renders the predicted-aligned-error matrix.

  · Six rendered views show the 3D structure from the faces of a cube — i.e. along ±x, ±y, ±z. Rendering representation is drawn randomly per protein from cartoon (secondary-structure ribbons), sticks (backbone bonds), or molecular surface; coloring is either N→C rainbow (blue at the N-terminus through red at the C-terminus) or one color per chain.